Protein 1NDD (pdb70)

Secondary structure (DSSP, 8-state):
-EEEEE-TTS-EEEEE--TT-BHHHHHHHHHHHH---GGGEEEEETTEEPPTTSBGGGGT--TT-EEEEEE---/-EEEEEETTS-EEEEE--TT-BHHHHHHHHHHHH---GGGEEEEETTEEPPTTSBTTTTT--TT-EEEEEE--TT-/-EEEEE-TTS-EEEEE--TTSBHHHHHHHHHHHH---GGGEEEEETTEE--TTSBTGGGT--TT-EEEEEE--/-EEEEE-TTS-EEEEE--TT-BHHHHHHHHHHHH---GGGEEEEETTEE--TTSBTTTTT--TT-EEEEEE--

Foldseek 3Di:
DWEWEAEPVGDIDIFDDDQAAFVLVSLVRCCVVPVDHSVQKWKAAPRRTGDRGHGNVVNPDDHHGYIYIDTDDD/DWEWEAEPVGDIDIFDDDQAAFVLVVQVRVCVVPVDHSQFKWKAFPRHTGDRGHGCVVVVNDPHGYIYIDTDHRVD/DWEWEAEPVGDIDIDDDDQQAFQLVVLVVVCVVPVDHSVQKFKAFPNDTGDRGGGNVVVVADHHGYIYIDTDD/DWEWEEEPVPDIDIDDDDQAAFVLRVLVRVCVVPVDHSVQKWKAFPNDTGDRRHGNNNVPHDHHGYIYIDTDD

Sequence (296 aa):
MLIKVKTLTGKEIEIDIEPTDKVERIKERVEEKEGIPPQQQRLIYSGKQMNDEKTAADYKILGGSVLHLVLALRMLIKVKTLTGKEIEIDIEPTDKVERIKERVEEKEGIPPQQQRLIYSGKQMNDEKTAADYKILGGSVLHLVLALRGGMLIKVKTLTGKEIEIDIEPTDKVERIKERVEEKEGIPPQQQRLIYSGKQMNDEKTAADYKILGGSVLHLVLALMLIKVKTLTGKEIEIDIEPTDKVERIKERVEEKEGIPPQQQRLIYSGKQMNDEKTAADYKILGGSVLHLVLAL

B-factor: mean 23.21, std 10.3, range [9.22, 100.0]

GO terms:
  GO:0045116 protein neddylation (P, IDA)
  GO:0005515 protein binding (F, IPI)
  GO:0036211 protein modification process (P, TAS)
  GO:0005634 nucleus (C, TAS)
  GO:0009653 anatomical structure morphogenesis (P, TAS)
  GO:0006508 proteolysis (P, TAS)
  GO:0006511 ubiquitin-dependent protein catabolic process (P, TAS)
  GO:0005654 nucleoplasm (C, TAS)
  GO:0005829 cytosol (C, TAS)
  GO:0005654 nucleoplasm (C, IDA)
  GO:0070062 extracellular exosome (C, HDA)
  GO:0045116 protein neddylation (P, IMP)
  GO:0031625 ubiquitin protein ligase binding (F, IPI)

Organism: Homo sapiens (NCBI:txid9606)

InterPro domains:
  IPR000626 Ubiquitin-like domain [PF00240] (3-73)
  IPR000626 Ubiquitin-like domain [PS50053] (1-76)
  IPR000626 Ubiquitin-like domain [SM00213] (1-72)
  IPR019954 Ubiquitin conserved site [PS00299] (27-52)
  IPR019956 Ubiquitin domain [PR00348] (11-31)
  IPR019956 Ubiquitin domain [PR00348] (32-52)
  IPR019956 Ubiquitin domain [PR00348] (53-74)
  IPR029071 Ubiquitin-like domain superfamily [SSF54236] (1-77)
  IPR038738 Nedd8-like ubiquitin [cd01806] (3-76)
  IPR050158 Ubiquitin and ubiquitin-like [PTHR10666] (1-76)

Solvent-accessible surface area: 13667 Å² total; per-residue (Å²): 50,105,0,69,0,58,3,16,13,23,111,85,21,78,3,71,0,83,67,115,14,108,0,53,120,0,13,75,49,0,68,142,108,24,32,0,31,22,130,14,6,48,0,5,45,75,11,90,98,4,66,54,136,99,25,0,56,88,34,162,6,111,57,47,15,56,0,48,1,13,6,10,3,168,53,94,0,73,0,74,8,26,4,44,97,80,25,91,5,84,2,90,47,115,16,107,0,64,106,0,11,63,69,0,61,129,125,27,30,0,22,8,94,14,6,31,0,7,41,93,23,117,92,7,73,54,137,96,28,0,50,85,25,150,0,91,51,44,14,48,0,58,2,11,8,12,2,180,85,43,46,95,0,87,0,61,2,11,18,33,64,53,28,92,1,75,6,99,48,103,34,72,0,47,109,1,11,71,83,0,68,141,103,12,37,0,22,14,137,23,6,58,0,2,38,35,3,18,58,10,78,47,114,68,31,0,47,68,5,142,3,118,55,45,11,52,0,22,1,7,9,20,45,60,94,0,67,0,49,5,13,20,46,108,66,16,93,8,91,2,100,62,111,18,95,0,51,91,0,11,70,43,0,64,133,118,12,31,0,20,22,141,10,5,60,0,1,43,30,3,36,83,6,76,50,123,63,22,0,56,81,8,159,9,116,51,40,14,46,0,25,1,6,9,15,29

Nearest PDB structures (foldseek):
  1ndd-assembly5_A  TM=1.014E+00  e=4.652E-15  Homo sapiens
  1bt0-assembly1_A  TM=9.793E-01  e=7.449E-13  Arabidopsis thaliana
  7f0n-assembly1_A  TM=9.862E-01  e=4.795E-11  Homo sapiens
  3vdz-assembly2_B  TM=9.630E-01  e=4.210E-11  unclassified
  1yiw-assembly3_C  TM=9.730E-01  e=7.562E-11  unclassified

Structure (mmCIF, N/CA/C/O backbone):
data_1NDD
#
_entry.id   1NDD
#
_cell.length_a   45.804
_cell.length_b   64.972
_cell.length_c   48.573
_cell.angle_alpha   90.00
_cell.angle_beta   96.66
_cell.angle_gamma   90.00
#
_symmetry.space_group_name_H-M   'P 1 21 1'
#
loop_
_entity.id
_entity.type
_entity.pdbx_description
1 polymer 'PROTEIN (UBIQUITIN-LIKE PROTEIN NEDD8)'
2 non-polymer 'CHLORIDE ION'
3 non-polymer 'SULFATE ION'
4 water water
#
loop_
_atom_site.group_PDB
_atom_site.id
_atom_site.type_symbol
_atom_site.label_atom_id
_atom_site.label_alt_id
_atom_site.label_comp_id
_atom_site.label_asym_id
_atom_site.label_entity_id
_atom_site.label_seq_id
_atom_site.pdbx_PDB_ins_code
_atom_site.Cartn_x
_atom_site.Cartn_y
_atom_site.Cartn_z
_atom_site.occupancy
_atom_site.B_iso_or_equiv
_atom_site.auth_seq_id
_atom_site.auth_comp_id
_atom_site.auth_asym_id
_atom_site.auth_atom_id
_atom_site.pdbx_PDB_model_num
ATOM 1 N N . MET A 1 1 ? -0.714 -12.032 12.942 1.00 28.20 1 MET A N 1
ATOM 2 C CA . MET A 1 1 ? 0.698 -11.602 12.729 1.00 26.45 1 MET A CA 1
ATOM 3 C C . MET A 1 1 ? 1.273 -11.180 14.077 1.00 23.57 1 MET A C 1
ATOM 4 O O . MET A 1 1 ? 0.749 -10.277 14.728 1.00 23.39 1 MET A O 1
ATOM 9 N N . LEU A 1 2 ? 2.317 -11.878 14.516 1.00 21.58 2 LEU A N 1
ATOM 10 C CA . LEU A 1 2 ? 2.957 -11.592 15.796 1.00 20.57 2 LEU A CA 1
ATOM 11 C C . LEU A 1 2 ? 4.134 -10.636 15.674 1.00 20.63 2 LEU A C 1
ATOM 12 O O . LEU A 1 2 ? 5.144 -10.951 15.035 1.00 18.84 2 LEU A O 1
ATOM 17 N N . ILE A 1 3 ? 3.998 -9.474 16.310 1.00 18.35 3 ILE A N 1
ATOM 18 C CA . ILE A 1 3 ? 5.041 -8.457 16.299 1.00 15.93 3 ILE A CA 1
ATOM 19 C C . ILE A 1 3 ? 5.535 -8.181 17.723 1.00 15.43 3 ILE A C 1
ATOM 20 O O . ILE A 1 3 ? 4.919 -8.600 18.704 1.00 15.94 3 ILE A O 1
ATOM 25 N N . LYS A 1 4 ? 6.676 -7.509 17.815 1.00 16.10 4 LYS A N 1
ATOM 26 C CA . LYS A 1 4 ? 7.269 -7.145 19.093 1.00 17.42 4 LYS A CA 1
ATOM 27 C C . LYS A 1 4 ? 7.205 -5.635 19.276 1.00 17.53 4 LYS A C 1
ATOM 28 O O . LYS A 1 4 ? 7.421 -4.879 18.330 1.00 18.02 4 LYS A O 1
ATOM 34 N N . VAL A 1 5 ? 6.893 -5.210 20.494 1.00 17.21 5 VAL A N 1
ATOM 35 C CA . VAL A 1 5 ? 6.865 -3.798 20.844 1.00 15.67 5 VAL A CA 1
ATOM 36 C C . VAL A 1 5 ? 7.916 -3.704 21.948 1.00 16.77 5 VAL A C 1
ATOM 37 O O . VAL A 1 5 ? 7.748 -4.279 23.024 1.00 16.25 5 VAL A O 1
ATOM 41 N N . LYS A 1 6 ? 9.030 -3.045 21.642 1.00 16.81 6 LYS A N 1
ATOM 42 C CA . LYS A 1 6 ? 10.134 -2.910 22.583 1.00 15.91 6 LYS A CA 1
ATOM 43 C C . LYS A 1 6 ? 10.240 -1.526 23.213 1.00 15.74 6 LYS A C 1
ATOM 44 O O . LYS A 1 6 ? 9.915 -0.519 22.591 1.00 15.93 6 LYS A O 1
ATOM 50 N N . THR A 1 7 ? 10.700 -1.484 24.459 1.00 16.99 7 THR A N 1
ATOM 51 C CA . THR A 1 7 ? 10.869 -0.224 25.178 1.00 14.88 7 THR A CA 1
ATOM 52 C C . THR A 1 7 ? 12.356 0.003 25.439 1.00 13.42 7 THR A C 1
ATOM 53 O O . THR A 1 7 ? 13.156 -0.924 25.334 1.00 15.05 7 THR A O 1
ATOM 57 N N . LEU A 1 8 ? 12.726 1.229 25.790 1.00 13.96 8 LEU A N 1
ATOM 58 C CA . LEU A 1 8 ? 14.122 1.547 26.041 1.00 16.26 8 LEU A CA 1
ATOM 59 C C . LEU A 1 8 ? 14.778 0.717 27.146 1.00 16.38 8 LEU A C 1
ATOM 60 O O . LEU A 1 8 ? 15.947 0.356 27.031 1.00 17.04 8 LEU A O 1
ATOM 65 N N . THR A 1 9 ? 14.039 0.425 28.213 1.00 15.99 9 THR A N 1
ATOM 66 C CA . THR A 1 9 ? 14.595 -0.354 29.319 1.00 18.96 9 THR A CA 1
ATOM 67 C C . THR A 1 9 ? 14.753 -1.855 29.029 1.00 22.36 9 THR A C 1
ATOM 68 O O . THR A 1 9 ? 15.127 -2.627 29.917 1.00 23.61 9 THR A O 1
ATOM 72 N N . GLY A 1 10 ? 14.459 -2.260 27.793 1.00 21.36 10 GLY A N 1
ATOM 73 C CA . GLY A 1 10 ? 14.622 -3.652 27.403 1.00 22.64 10 GLY A CA 1
ATOM 74 C C . GLY A 1 10 ? 13.430 -4.596 27.325 1.00 23.12 10 GLY A C 1
ATOM 75 O O . GLY A 1 10 ? 13.487 -5.581 26.585 1.00 26.02 10 GLY A O 1
ATOM 76 N N . LYS A 1 11 ? 12.364 -4.339 28.079 1.00 22.95 11 LYS A N 1
ATOM 77 C CA . LYS A 1 11 ? 11.205 -5.231 28.048 1.00 23.67 11 LYS A CA 1
ATOM 78 C C . LYS A 1 11 ? 10.436 -5.209 26.729 1.00 21.33 11 LYS A C 1
ATOM 79 O O . LYS A 1 11 ? 10.218 -4.153 26.139 1.00 21.82 11 LYS A O 1
ATOM 85 N N . GLU A 1 12 ? 10.066 -6.397 26.261 1.00 20.21 12 GLU A N 1
ATOM 86 C CA . GLU A 1 12 ? 9.332 -6.570 25.008 1.00 20.73 12 GLU A CA 1
ATOM 87 C C . GLU A 1 12 ? 7.989 -7.223 25.280 1.00 23.17 12 GLU A C 1
ATOM 88 O O . GLU A 1 12 ? 7.815 -7.919 26.281 1.00 24.33 12 GLU A O 1
ATOM 94 N N . ILE A 1 13 ? 7.042 -6.996 24.380 1.00 21.83 13 ILE A N 1
ATOM 95 C CA . ILE A 1 13 ? 5.724 -7.602 24.479 1.00 22.56 13 ILE A CA 1
ATOM 96 C C . ILE A 1 13 ? 5.295 -8.021 23.079 1.00 22.69 13 ILE A C 1
ATOM 97 O O . ILE A 1 13 ? 5.629 -7.354 22.092 1.00 21.89 13 ILE A O 1
ATOM 102 N N . GLU A 1 14 ? 4.659 -9.185 22.989 1.00 21.90 14 GLU A N 1
ATOM 103 C CA . GLU A 1 14 ? 4.184 -9.698 21.712 1.00 25.76 14 GLU A CA 1
ATOM 104 C C . GLU A 1 14 ? 2.771 -9.196 21.506 1.00 24.24 14 GLU A C 1
ATOM 105 O O . GLU A 1 14 ? 1.943 -9.248 22.413 1.00 23.16 14 GLU A O 1
ATOM 111 N N . ILE A 1 15 ? 2.520 -8.671 20.316 1.00 22.63 15 ILE A N 1
ATOM 112 C CA . ILE A 1 15 ? 1.214 -8.145 19.968 1.00 22.18 15 ILE A CA 1
ATOM 113 C C . ILE A 1 15 ? 0.783 -8.839 18.684 1.00 22.75 15 ILE A C 1
ATOM 114 O O . ILE A 1 15 ? 1.575 -8.975 17.752 1.00 20.24 15 ILE A O 1
ATOM 119 N N . ASP A 1 16 ? -0.460 -9.309 18.652 1.00 25.45 16 ASP A N 1
ATOM 120 C CA . ASP A 1 16 ? -0.991 -9.968 17.468 1.00 26.99 16 ASP A CA 1
ATOM 121 C C . ASP A 1 16 ? -1.821 -8.939 16.718 1.00 27.11 16 ASP A C 1
ATOM 122 O O . ASP A 1 16 ? -2.722 -8.329 17.292 1.00 27.05 16 ASP A O 1
ATOM 127 N N . ILE A 1 17 ? -1.482 -8.712 15.453 1.00 26.71 17 ILE A N 1
ATOM 128 C CA . ILE A 1 17 ? -2.205 -7.753 14.620 1.00 30.50 17 ILE A CA 1
ATOM 129 C C . ILE A 1 17 ? -2.373 -8.281 13.202 1.00 30.38 17 ILE A C 1
ATOM 130 O O . ILE A 1 17 ? -1.857 -9.345 12.862 1.00 34.49 17 ILE A O 1
ATOM 135 N N . GLU A 1 18 ? -3.084 -7.515 12.381 1.00 28.00 18 GLU A N 1
ATOM 136 C CA . GLU A 1 18 ? -3.331 -7.859 10.985 1.00 27.67 18 GLU A CA 1
ATOM 137 C C . GLU A 1 18 ? -2.914 -6.670 10.125 1.00 25.51 18 GLU A C 1
ATOM 138 O O . GLU A 1 18 ? -2.872 -5.534 10.600 1.00 24.67 18 GLU A O 1
ATOM 144 N N . PRO A 1 19 ? -2.577 -6.916 8.851 1.00 24.98 19 PRO A N 1
ATOM 145 C CA . PRO A 1 19 ? -2.171 -5.839 7.942 1.00 25.38 19 PRO A CA 1
ATOM 146 C C . PRO A 1 19 ? -3.194 -4.696 7.847 1.00 22.41 19 PRO A C 1
ATOM 147 O O . PRO A 1 19 ? -2.812 -3.537 7.711 1.00 23.38 19 PRO A O 1
ATOM 151 N N . THR A 1 20 ? -4.485 -5.018 7.930 1.00 19.63 20 THR A N 1
ATOM 152 C CA . THR A 1 20 ? -5.522 -3.996 7.850 1.00 18.48 20 THR A CA 1
ATOM 153 C C . THR A 1 20 ? -5.827 -3.280 9.168 1.00 16.26 20 THR A C 1
ATOM 154 O O . THR A 1 20 ? -6.616 -2.336 9.193 1.00 17.06 20 THR A O 1
ATOM 158 N N . ASP A 1 21 ? -5.207 -3.721 10.260 1.00 16.73 21 ASP A N 1
ATOM 159 C CA . ASP A 1 21 ? -5.429 -3.085 11.558 1.00 17.87 21 ASP A CA 1
ATOM 160 C C . ASP A 1 21 ? -4.808 -1.698 11.563 1.00 17.61 21 ASP A C 1
ATOM 161 O O . ASP A 1 21 ? -3.717 -1.500 11.027 1.00 19.61 21 ASP A O 1
ATOM 166 N N . LYS A 1 22 ? -5.507 -0.733 12.149 1.00 17.04 22 LYS A N 1
ATOM 167 C CA . LYS A 1 22 ? -4.976 0.619 12.233 1.00 15.91 22 LYS A CA 1
ATOM 168 C C . LYS A 1 22 ? -4.011 0.684 13.412 1.00 15.43 22 LYS A C 1
ATOM 169 O O . LYS A 1 22 ? -4.096 -0.132 14.336 1.00 15.12 22 LYS A O 1
ATOM 175 N N . VAL A 1 23 ? -3.057 1.608 13.341 1.00 14.54 23 VAL A N 1
ATOM 176 C CA . VAL A 1 23 ? -2.055 1.781 14.390 1.00 16.17 23 VAL A CA 1
ATOM 177 C C . VAL A 1 23 ? -2.740 1.990 15.738 1.00 18.49 23 VAL A C 1
ATOM 178 O O . VAL A 1 23 ? -2.239 1.546 16.775 1.00 16.25 23 VAL A O 1
ATOM 182 N N . GLU A 1 24 ? -3.915 2.616 15.708 1.00 17.51 24 GLU A N 1
ATOM 183 C CA . GLU A 1 24 ? -4.679 2.850 16.922 1.00 18.93 24 GLU A CA 1
ATOM 184 C C . GLU A 1 24 ? -5.022 1.528 17.605 1.00 18.95 24 GLU A C 1
ATOM 185 O O . GLU A 1 24 ? -5.034 1.451 18.836 1.00 18.69 24 GLU A O 1
ATOM 191 N N . ARG A 1 25 ? -5.277 0.486 16.815 1.00 17.79 25 ARG A N 1
ATOM 192 C CA . ARG A 1 25 ? -5.601 -0.820 17.382 1.00 18.67 25 ARG A CA 1
ATOM 193 C C . ARG A 1 25 ? -4.383 -1.448 18.040 1.00 16.61 25 ARG A C 1
ATOM 194 O O . ARG A 1 25 ? -4.512 -2.132 19.057 1.00 15.87 25 ARG A O 1
ATOM 202 N N . ILE A 1 26 ? -3.202 -1.223 17.463 1.00 14.02 26 ILE A N 1
ATOM 203 C CA . ILE A 1 26 ? -1.966 -1.754 18.037 1.00 13.94 26 ILE A CA 1
ATOM 204 C C . ILE A 1 26 ? -1.808 -1.143 19.439 1.00 13.23 26 ILE A C 1
ATOM 205 O O . ILE A 1 26 ? -1.529 -1.852 20.412 1.00 13.01 26 ILE A O 1
ATOM 210 N N . LYS A 1 27 ? -2.031 0.166 19.534 1.00 12.27 27 LYS A N 1
ATOM 211 C CA . LYS A 1 27 ? -1.943 0.869 20.815 1.00 11.68 27 LYS A CA 1
ATOM 212 C C . LYS A 1 27 ? -2.977 0.337 21.798 1.00 11.83 27 LYS A C 1
ATOM 213 O O . LYS A 1 27 ? -2.710 0.235 22.994 1.00 12.48 27 LYS A O 1
ATOM 219 N N . GLU A 1 28 ? -4.155 -0.014 21.290 1.00 11.90 28 GLU A N 1
ATOM 220 C CA . GLU A 1 28 ? -5.207 -0.562 22.134 1.00 13.81 28 GLU A CA 1
ATOM 221 C C . GLU A 1 28 ? -4.826 -1.931 22.681 1.00 11.88 28 GLU A C 1
ATOM 222 O O . GLU A 1 28 ? -5.223 -2.280 23.787 1.00 12.50 28 GLU A O 1
ATOM 228 N N . ARG A 1 29 ? -4.062 -2.702 21.902 1.00 12.04 29 ARG A N 1
ATOM 229 C CA . ARG A 1 29 ? -3.589 -4.027 22.322 1.00 14.47 29 ARG A CA 1
ATOM 230 C C . ARG A 1 29 ? -2.549 -3.850 23.432 1.00 12.82 29 ARG A C 1
ATOM 231 O O . ARG A 1 29 ? -2.518 -4.621 24.385 1.00 13.54 29 ARG A O 1
ATOM 239 N N . VAL A 1 30 ? -1.690 -2.841 23.283 1.00 13.29 30 VAL A N 1
ATOM 240 C CA . VAL A 1 30 ? -0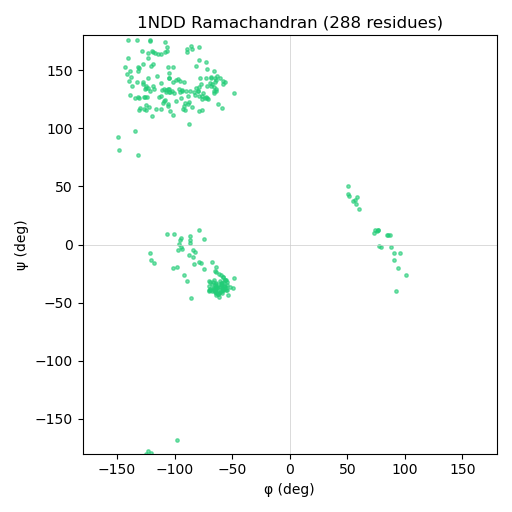.673 -2.532 24.287 1.00 11.99 30 VAL A CA 1
ATOM 241 C C . VAL A 1 30 ? -1.394 -2.119 25.578 1.00 13.32 30 VAL A C 1
ATOM 242 O O . VAL A 1 30 ? -1.014 -2.537 26.667 1.00 14.54 30 VAL A O 1
ATOM 246 N N . GLU A 1 31 ? -2.465 -1.341 25.438 1.00 11.04 31 GLU A N 1
ATOM 247 C CA . GLU A 1 31 ? -3.259 -0.891 26.577 1.00 11.11 31 GLU A CA 1
ATOM 248 C C . GLU A 1 31 ? -3.914 -2.077 27.293 1.00 12.28 31 GLU A C 1
ATOM 249 O O . GLU A 1 31 ? -4.029 -2.085 28.517 1.00 12.89 31 GLU A O 1
ATOM 255 N N . GLU A 1 32 ? -4.330 -3.083 26.530 1.00 12.41 32 GLU A N 1
ATOM 256 C CA . GLU A 1 32 ? -4.964 -4.259 27.109 1.00 16.49 32 GLU A CA 1
ATOM 257 C C . GLU A 1 32 ? -4.025 -5.005 28.037 1.00 18.47 32 GLU A C 1
ATOM 258 O O . GLU A 1 32 ? -4.444 -5.490 29.089 1.00 19.98 32 GLU A O 1
ATOM 264 N N . LYS A 1 33 ? -2.755 -5.103 27.656 1.00 19.64 33 LYS A N 1
ATOM 265 C CA . LYS A 1 33 ? -1.793 -5.818 28.488 1.00 20.96 33 LYS A CA 1
ATOM 266 C C . LYS A 1 33 ? -0.918 -4.979 29.404 1.00 20.37 33 LYS A C 1
ATOM 267 O O . LYS A 1 33 ? -0.390 -5.500 30.387 1.00 22.05 33 LYS A O 1
ATOM 273 N N . GLU A 1 34 ? -0.789 -3.685 29.116 1.00 18.04 34 GLU A N 1
ATOM 274 C CA . GLU A 1 34 ? 0.053 -2.815 29.936 1.00 18.81 34 GLU A CA 1
ATOM 275 C C . GLU A 1 34 ? -0.664 -1.668 30.641 1.00 19.28 34 GLU A C 1
ATOM 276 O O . GLU A 1 34 ? -0.103 -1.050 31.542 1.00 20.76 34 GLU A O 1
ATOM 282 N N . GLY A 1 35 ? -1.884 -1.359 30.215 1.00 16.88 35 GLY A N 1
ATOM 283 C CA . GLY A 1 35 ? -2.630 -0.278 30.838 1.00 16.67 35 GLY A CA 1
ATOM 284 C C . GLY A 1 35 ? -2.204 1.138 30.471 1.00 17.37 35 GLY A C 1
ATOM 285 O O . GLY A 1 35 ? -2.630 2.091 31.127 1.00 19.03 35 GLY A O 1
ATOM 286 N N . ILE A 1 36 ? -1.366 1.284 29.443 1.00 15.74 36 ILE A N 1
ATOM 287 C CA . ILE A 1 36 ? -0.907 2.601 28.991 1.00 14.86 36 ILE A CA 1
ATOM 288 C C . ILE A 1 36 ? -1.941 3.117 27.987 1.00 15.75 36 ILE A C 1
ATOM 289 O O . ILE A 1 36 ? -2.218 2.456 26.986 1.00 14.23 36 ILE A O 1
ATOM 294 N N . PRO A 1 37 ? -2.526 4.299 28.236 1.00 16.01 37 PRO A N 1
ATOM 295 C CA . PRO A 1 37 ? -3.522 4.835 27.301 1.00 14.43 37 PRO A CA 1
ATOM 296 C C . PRO A 1 37 ? -2.883 5.125 25.944 1.00 13.52 37 PRO A C 1
ATOM 297 O O . PRO A 1 37 ? -1.730 5.561 25.875 1.00 12.13 37 PRO A O 1
ATOM 301 N N . PRO A 1 38 ? -3.612 4.849 24.846 1.00 13.45 38 PRO A N 1
ATOM 302 C CA . PRO A 1 38 ? -3.087 5.099 23.501 1.00 13.44 38 PRO A CA 1
ATOM 303 C C . PRO A 1 38 ? -2.545 6.526 23.319 1.00 12.90 38 PRO A C 1
ATOM 304 O O . PRO A 1 38 ? -1.532 6.728 22.651 1.00 13.84 38 PRO A O 1
ATOM 308 N N . GLN A 1 39 ? -3.194 7.505 23.945 1.00 13.03 39 GLN A N 1
ATOM 309 C CA . GLN A 1 39 ? -2.756 8.892 23.837 1.00 16.37 39 GLN A CA 1
ATOM 310 C C . GLN A 1 39 ? -1.375 9.171 24.427 1.00 16.03 39 GLN A C 1
ATOM 311 O O . GLN A 1 39 ? -0.707 10.120 24.020 1.00 15.44 39 GLN A O 1
ATOM 317 N N . GLN A 1 40 ? -0.949 8.329 25.367 1.00 13.74 40 GLN A N 1
ATOM 318 C CA . GLN A 1 40 ? 0.364 8.464 26.003 1.00 17.11 40 GLN A CA 1
ATOM 319 C C . GLN A 1 40 ? 1.422 7.606 25.304 1.00 16.14 40 GLN A C 1
ATOM 320 O O . GLN A 1 40 ? 2.590 7.613 25.691 1.00 17.33 40 GLN A O 1
ATOM 326 N N . GLN A 1 41 ? 1.005 6.859 24.285 1.00 14.96 41 GLN A N 1
ATOM 327 C CA . GLN A 1 41 ? 1.918 5.995 23.542 1.00 13.13 41 GLN A CA 1
ATOM 328 C C . GLN A 1 41 ? 2.395 6.613 22.242 1.00 13.86 41 GLN A C 1
ATOM 329 O O . GLN A 1 41 ? 1.634 7.267 21.533 1.00 14.68 41 GLN A O 1
ATOM 335 N N . ARG A 1 42 ? 3.664 6.384 21.932 1.00 13.37 42 ARG A N 1
ATOM 336 C CA . ARG A 1 42 ? 4.247 6.828 20.681 1.00 12.49 42 ARG A CA 1
ATOM 337 C C . ARG A 1 42 ? 4.945 5.591 20.144 1.00 12.79 42 ARG A C 1
ATOM 338 O O . ARG A 1 42 ? 5.828 5.037 20.802 1.00 12.39 42 ARG A O 1
ATOM 346 N N . LEU A 1 43 ? 4.472 5.108 18.998 1.00 12.29 43 LEU A N 1
ATOM 347 C CA . LEU A 1 43 ? 5.041 3.934 18.355 1.00 10.21 43 LEU A CA 1
ATOM 348 C C . LEU A 1 43 ? 5.917 4.387 17.202 1.00 12.24 43 LEU A C 1
ATOM 349 O O . LEU A 1 43 ? 5.517 5.217 16.382 1.00 13.24 43 LEU A O 1
ATOM 354 N N . ILE A 1 44 ? 7.115 3.824 17.145 1.00 10.72 44 ILE A N 1
ATOM 355 C CA . ILE A 1 44 ? 8.085 4.171 16.120 1.00 12.16 44 ILE A CA 1
ATOM 356 C C . ILE A 1 44 ? 8.511 2.926 15.346 1.00 11.96 44 ILE A C 1
ATOM 357 O O . ILE A 1 44 ? 8.731 1.868 15.932 1.00 11.81 44 ILE A O 1
ATOM 362 N N . TYR A 1 45 ? 8.549 3.035 14.021 1.00 11.32 45 TYR A N 1
ATOM 363 C CA . TYR A 1 45 ? 8.980 1.923 13.187 1.00 13.99 45 TYR A CA 1
ATOM 364 C C . TYR A 1 45 ? 9.946 2.462 12.136 1.00 12.88 45 TYR A C 1
ATOM 365 O O . TYR A 1 45 ? 9.627 3.411 11.424 1.00 13.49 45 TYR A O 1
ATOM 374 N N . SER A 1 46 ? 11.134 1.866 12.070 1.00 15.36 46 SER A N 1
ATOM 375 C CA . SER A 1 46 ? 12.160 2.286 11.120 1.00 18.19 46 SER A CA 1
ATOM 376 C C . SER A 1 46 ? 12.402 3.796 11.191 1.00 18.49 46 SER A C 1
ATOM 377 O O . SER A 1 46 ? 12.464 4.473 10.165 1.00 18.96 46 SER A O 1
ATOM 380 N N . GLY A 1 47 ? 12.478 4.319 12.416 1.00 16.99 47 GLY A N 1
ATOM 381 C CA . GLY A 1 47 ? 12.720 5.737 12.620 1.00 14.95 47 GLY A CA 1
ATOM 382 C C . GLY A 1 47 ? 11.569 6.678 12.319 1.00 17.09 47 GLY A C 1
ATOM 383 O O . GLY A 1 47 ? 11.752 7.895 12.324 1.00 18.03 47 GLY A O 1
ATOM 384 N N . LYS A 1 48 ? 10.378 6.135 12.087 1.00 17.35 48 LYS A N 1
ATOM 385 C CA . LYS A 1 48 ? 9.214 6.965 11.788 1.00 18.94 48 LYS A CA 1
ATOM 386 C C . LYS A 1 48 ? 8.122 6.809 12.837 1.00 17.25 48 LYS A C 1
ATOM 387 O O . LYS A 1 48 ? 7.795 5.689 13.235 1.00 16.40 48 LYS A O 1
ATOM 393 N N . GLN A 1 49 ? 7.575 7.936 13.291 1.00 15.41 49 GLN A N 1
ATOM 394 C CA . GLN A 1 49 ? 6.490 7.931 14.268 1.00 14.23 49 GLN A CA 1
ATOM 395 C C . GLN A 1 49 ? 5.254 7.422 13.533 1.00 14.35 49 GLN A C 1
ATOM 396 O O . GLN A 1 49 ? 4.893 7.944 12.478 1.00 14.44 49 GLN A O 1
ATOM 402 N N 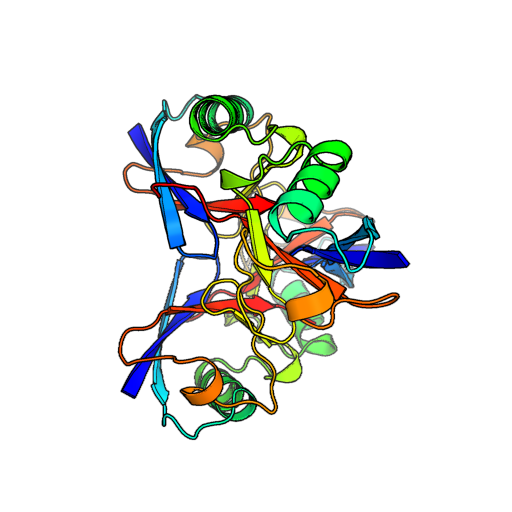. MET A 1 50 ? 4.632 6.382 14.069 1.00 14.47 50 MET A N 1
ATOM 403 C CA . MET A 1 50 ? 3.456 5.795 13.439 1.00 15.48 50 MET A CA 1
ATOM 404 C C . MET A 1 50 ? 2.160 6.570 13.675 1.00 16.95 50 MET A C 1
ATOM 405 O O . MET A 1 50 ? 1.795 6.870 14.813 1.00 15.62 50 MET A O 1
ATOM 410 N N . ASN A 1 51 ? 1.475 6.868 12.570 1.00 17.15 51 ASN A N 1
ATOM 411 C CA . ASN A 1 51 ? 0.214 7.608 12.552 1.00 17.55 51 ASN A CA 1
ATOM 412 C C . ASN A 1 51 ? -0.951 6.714 12.995 1.00 17.62 51 ASN A C 1
ATOM 413 O O . ASN A 1 51 ? -1.153 5.637 12.440 1.00 18.82 51 ASN A O 1
ATOM 418 N N . ASP A 1 52 ? -1.732 7.181 13.969 1.00 15.71 52 ASP A N 1
ATOM 419 C CA . ASP A 1 52 ? -2.871 6.427 14.499 1.00 17.04 52 ASP A CA 1
ATOM 420 C C . ASP A 1 52 ? -3.887 5.993 13.453 1.00 18.53 52 ASP A C 1
ATOM 421 O O . ASP A 1 52 ? -4.439 4.898 13.541 1.00 19.88 52 ASP A O 1
ATOM 426 N N . GLU A 1 53 ? -4.143 6.868 12.485 1.00 20.74 53 GLU A N 1
ATOM 427 C CA . GLU A 1 53 ? -5.113 6.616 11.418 1.00 24.57 53 GLU A CA 1
ATOM 428 C C . GLU A 1 53 ? -4.659 5.623 10.346 1.00 23.49 53 GLU A C 1
ATOM 429 O O . GLU A 1 53 ? -5.487 5.057 9.633 1.00 23.40 53 GLU A O 1
ATOM 435 N N . LYS A 1 54 ? -3.350 5.429 10.216 1.00 21.28 54 LYS A N 1
ATOM 436 C CA . LYS A 1 54 ? -2.813 4.508 9.224 1.00 19.86 54 LYS A CA 1
ATOM 437 C C . LYS A 1 54 ? -2.898 3.051 9.659 1.00 19.48 54 LYS A C 1
ATOM 438 O O . LYS A 1 54 ? -3.229 2.760 10.800 1.00 20.29 54 LYS A O 1
ATOM 444 N N . THR A 1 55 ? -2.618 2.137 8.737 1.00 18.90 55 THR A N 1
ATOM 445 C CA . THR A 1 55 ? -2.673 0.708 9.027 1.00 16.66 55 THR A CA 1
ATOM 446 C C . THR A 1 55 ? -1.276 0.108 9.083 1.00 16.27 55 THR A C 1
ATOM 447 O O . THR A 1 55 ? -0.307 0.727 8.631 1.00 17.12 55 THR A O 1
ATOM 451 N N . ALA A 1 56 ? -1.182 -1.104 9.623 1.00 15.40 56 ALA A N 1
ATOM 452 C CA . ALA A 1 56 ? 0.091 -1.808 9.734 1.00 18.43 56 ALA A CA 1
ATOM 453 C C . ALA A 1 56 ? 0.715 -1.988 8.351 1.00 19.05 56 ALA A C 1
ATOM 454 O O . ALA A 1 56 ? 1.930 -1.870 8.184 1.00 19.19 56 ALA A O 1
ATOM 456 N N . ALA A 1 57 ? -0.136 -2.244 7.359 1.00 21.55 57 ALA A N 1
ATOM 457 C CA . ALA A 1 57 ? 0.305 -2.442 5.981 1.00 21.88 57 ALA A CA 1
ATOM 458 C C . ALA A 1 57 ? 1.029 -1.224 5.402 1.00 20.57 57 ALA A C 1
ATOM 459 O O . ALA A 1 57 ? 1.936 -1.384 4.587 1.00 22.66 57 ALA A O 1
ATOM 461 N N . ASP A 1 58 ? 0.648 -0.021 5.837 1.00 18.98 58 ASP A N 1
ATOM 462 C CA . ASP A 1 58 ? 1.277 1.220 5.362 1.00 18.75 58 ASP A CA 1
ATOM 463 C C . ASP A 1 58 ? 2.743 1.319 5.775 1.00 20.66 58 ASP A C 1
ATOM 464 O O . ASP A 1 58 ? 3.519 2.066 5.177 1.00 22.54 58 ASP A O 1
ATOM 469 N N . TYR A 1 59 ? 3.113 0.596 6.826 1.00 20.06 59 TYR A N 1
ATOM 470 C CA . TYR A 1 59 ? 4.488 0.607 7.298 1.00 19.26 59 TYR A CA 1
ATOM 471 C C . TYR A 1 59 ? 5.184 -0.693 6.941 1.00 22.73 59 TYR A C 1
ATOM 472 O O . TYR A 1 59 ? 6.301 -0.948 7.391 1.00 22.15 59 TYR A O 1
ATOM 481 N N . LYS A 1 60 ? 4.510 -1.501 6.120 1.00 25.35 60 LYS A N 1
ATOM 482 C CA . LYS A 1 60 ? 5.016 -2.790 5.666 1.00 30.47 60 LYS A CA 1
ATOM 483 C C . LYS A 1 60 ? 5.483 -3.637 6.856 1.00 31.12 60 LYS A C 1
ATOM 484 O O . LYS A 1 60 ? 6.610 -4.132 6.888 1.00 32.90 60 LYS A O 1
ATOM 490 N N . ILE A 1 61 ? 4.620 -3.756 7.860 1.00 31.23 61 ILE A N 1
ATOM 491 C CA . ILE A 1 61 ? 4.933 -4.546 9.046 1.00 30.47 61 ILE A CA 1
ATOM 492 C C . ILE A 1 61 ? 4.674 -6.028 8.769 1.00 29.52 61 ILE A C 1
ATOM 493 O O . ILE A 1 61 ? 3.666 -6.395 8.164 1.00 26.97 61 ILE A O 1
ATOM 498 N N . LEU A 1 62 ? 5.622 -6.867 9.170 1.00 29.19 62 LEU A N 1
ATOM 499 C CA . LEU A 1 62 ? 5.509 -8.307 8.973 1.00 30.25 62 LEU A CA 1
ATOM 500 C C . LEU A 1 62 ? 5.666 -9.053 10.293 1.00 31.16 62 LEU A C 1
ATOM 501 O O . LEU A 1 62 ? 5.826 -8.441 11.352 1.00 27.34 62 LEU A O 1
ATOM 506 N N . GLY A 1 63 ? 5.581 -10.379 10.225 1.00 30.92 63 GLY A N 1
ATOM 507 C CA . GLY A 1 63 ? 5.753 -11.187 11.416 1.00 29.68 63 GLY A CA 1
ATOM 508 C C . GLY A 1 63 ? 7.181 -10.984 11.888 1.00 29.91 63 GLY A C 1
ATOM 509 O O . GLY A 1 63 ? 8.116 -10.979 11.076 1.00 30.00 63 GLY A O 1
ATOM 510 N N . GLY A 1 64 ? 7.353 -10.763 13.187 1.00 26.40 64 GLY A N 1
ATOM 511 C CA . GLY A 1 64 ? 8.685 -10.546 13.714 1.00 25.99 64 GLY A CA 1
ATOM 512 C C . GLY A 1 64 ? 9.110 -9.084 13.742 1.00 25.38 64 GLY A C 1
ATOM 513 O O . GLY A 1 64 ? 10.104 -8.755 14.387 1.00 27.36 64 GLY A O 1
ATOM 514 N N . SER A 1 65 ? 8.370 -8.207 13.059 1.00 24.20 65 SER A N 1
ATOM 515 C CA . SER A 1 65 ? 8.696 -6.776 13.034 1.00 21.93 65 SER A CA 1
ATOM 516 C C . SER A 1 65 ? 8.773 -6.209 14.445 1.00 20.07 65 SER A C 1
ATOM 517 O O . SER A 1 65 ? 7.986 -6.570 15.322 1.00 18.70 65 SER A O 1
ATOM 520 N N . VAL A 1 66 ? 9.748 -5.339 14.666 1.00 18.62 66 VAL A N 1
ATOM 521 C CA . VAL A 1 66 ? 9.917 -4.735 15.971 1.00 16.90 66 VAL A CA 1
ATOM 522 C C . VAL A 1 66 ? 9.542 -3.262 15.923 1.00 17.44 66 VAL A C 1
ATOM 523 O O . VAL A 1 66 ? 10.057 -2.507 15.092 1.00 17.51 66 VAL A O 1
ATOM 527 N N . LEU A 1 67 ? 8.573 -2.892 16.755 1.00 15.16 67 LEU A N 1
ATOM 528 C CA . LEU A 1 67 ? 8.136 -1.509 16.872 1.00 13.79 67 LEU A CA 1
ATOM 529 C C . LEU A 1 67 ? 8.720 -1.030 18.196 1.00 14.66 67 LEU A C 1
ATOM 530 O O . LEU A 1 67 ? 8.961 -1.834 19.102 1.00 16.62 67 LEU A O 1
ATOM 535 N N . HIS A 1 68 ? 8.961 0.269 18.308 1.00 13.34 68 HIS A N 1
ATOM 536 C CA . HIS A 1 68 ? 9.508 0.821 19.531 1.00 11.97 68 HIS A CA 1
ATOM 537 C C . HIS A 1 68 ? 8.483 1.721 20.189 1.00 13.92 68 HIS A C 1
ATOM 538 O O . HIS A 1 68 ? 7.915 2.603 19.544 1.00 14.44 68 HIS A O 1
ATOM 545 N N . LEU A 1 69 ? 8.217 1.459 21.467 1.00 11.77 69 LEU A N 1
ATOM 546 C CA . LEU A 1 69 ? 7.251 2.226 22.239 1.00 11.63 69 LEU A CA 1
ATOM 547 C C . LEU A 1 69 ? 7.938 3.173 23.215 1.00 13.90 69 LEU A C 1
ATOM 548 O O . LEU A 1 69 ? 8.852 2.774 23.936 1.00 14.33 69 LEU A O 1
ATOM 553 N N . VAL A 1 70 ? 7.502 4.427 23.217 1.00 12.81 70 VAL A N 1
ATOM 554 C CA . VAL A 1 70 ? 8.022 5.442 24.134 1.00 14.99 70 VAL A CA 1
ATOM 555 C C . VAL A 1 70 ? 6.842 6.275 24.637 1.00 15.00 70 VAL A C 1
ATOM 556 O O . VAL A 1 70 ? 5.829 6.415 23.950 1.00 14.38 70 VAL A O 1
ATOM 560 N N . LEU A 1 71 ? 6.950 6.780 25.859 1.00 17.12 71 LEU A N 1
ATOM 561 C CA . LEU A 1 71 ? 5.889 7.594 26.436 1.00 16.15 71 LEU A CA 1
ATOM 562 C C . LEU A 1 71 ? 5.919 9.003 25.881 1.00 18.48 71 LEU A C 1
ATOM 563 O O . LEU A 1 71 ? 6.988 9.560 25.612 1.00 20.79 71 LEU A O 1
ATOM 568 N N . ALA A 1 72 ? 4.730 9.563 25.693 1.00 21.90 72 ALA A N 1
ATOM 569 C CA . ALA A 1 72 ? 4.566 10.926 25.202 1.00 25.10 72 ALA A CA 1
ATOM 570 C C . ALA A 1 72 ? 3.516 11.578 26.091 1.00 26.46 72 ALA A C 1
ATOM 571 O O . ALA A 1 72 ? 2.323 11.349 25.916 1.00 29.85 72 ALA A O 1
ATOM 573 N N . LEU A 1 73 ? 3.968 12.335 27.087 1.00 28.64 73 LEU A N 1
ATOM 574 C CA . LEU A 1 73 ? 3.062 13.019 28.005 1.00 30.23 73 LEU A CA 1
ATOM 575 C C . LEU A 1 73 ? 2.232 14.034 27.232 1.00 34.64 73 LEU A C 1
ATOM 576 O O . LEU A 1 73 ? 2.704 14.618 26.255 1.00 35.80 73 LEU A O 1
ATOM 581 N N . ARG A 1 74 ? 0.982 14.211 27.647 1.00 38.62 74 ARG A N 1
ATOM 582 C CA . ARG A 1 74 ? 0.094 15.159 26.987 1.00 42.89 74 ARG A CA 1
ATOM 583 C C . ARG A 1 74 ? -0.208 16.354 27.889 1.00 44.30 74 ARG A C 1
ATOM 584 O O . ARG A 1 74 ? -0.421 17.455 27.337 1.00 46.72 74 ARG A O 1
ATOM 592 N N . MET B 1 1 ? 35.739 -11.745 44.398 1.00 27.77 101 MET B N 1
ATOM 593 C CA . MET B 1 1 ? 34.462 -11.113 44.826 1.00 24.20 101 MET B CA 1
ATOM 594 C C . MET B 1 1 ? 33.750 -10.593 43.582 1.00 23.16 101 MET B C 1
ATOM 595 O O . MET B 1 1 ? 34.125 -9.563 43.021 1.00 22.10 101 MET B O 1
ATOM 600 N N . LEU B 1 2 ? 32.745 -11.337 43.131 1.00 21.74 102 LEU B N 1
ATOM 601 C CA . LEU B 1 2 ? 31.999 -10.966 41.932 1.00 22.16 102 LEU B CA 1
ATOM 602 C C . LEU B 1 2 ? 30.805 -10.055 42.185 1.00 20.35 102 LEU B C 1
ATOM 603 O O . LEU B 1 2 ? 29.903 -10.372 42.965 1.00 20.76 102 LEU B O 1
ATOM 608 N N . ILE B 1 3 ? 30.840 -8.891 41.550 1.00 17.70 103 ILE B N 1
ATOM 609 C CA . ILE B 1 3 ? 29.764 -7.923 41.668 1.00 16.40 103 ILE B CA 1
ATOM 610 C C . ILE B 1 3 ? 29.133 -7.737 40.289 1.00 15.14 103 ILE B C 1
ATOM 611 O O . ILE B 1 3 ? 29.693 -8.159 39.273 1.00 15.69 103 ILE B O 1
ATOM 616 N N . LYS B 1 4 ? 27.955 -7.129 40.268 1.00 13.23 104 LYS B N 1
ATOM 617 C CA . LYS B 1 4 ? 27.253 -6.878 39.020 1.00 13.49 104 LYS B CA 1
ATOM 618 C C . LYS B 1 4 ? 27.146 -5.380 38.798 1.00 13.53 104 LYS B C 1
ATOM 619 O O . LYS B 1 4 ? 27.026 -4.610 39.749 1.00 13.04 104 LYS B O 1
ATOM 625 N N . VAL B 1 5 ? 27.230 -4.967 37.539 1.00 11.69 105 VAL B N 1
ATOM 626 C CA . VAL B 1 5 ? 27.102 -3.557 37.181 1.00 11.98 105 VAL B CA 1
ATOM 627 C C . VAL B 1 5 ? 25.977 -3.496 36.148 1.00 12.86 105 VAL B C 1
ATOM 628 O O . VAL B 1 5 ? 26.095 -4.065 35.063 1.00 13.54 105 VAL B O 1
ATOM 632 N N . LYS B 1 6 ? 24.888 -2.823 36.506 1.00 10.95 106 LYS B N 1
ATOM 633 C CA . LYS B 1 6 ? 23.707 -2.735 35.648 1.00 13.48 106 LYS B CA 1
ATOM 634 C C . LYS B 1 6 ? 23.520 -1.387 34.953 1.00 11.82 106 LYS B C 1
ATOM 635 O O . LYS B 1 6 ? 23.799 -0.339 35.534 1.00 10.26 106 LYS B O 1
ATOM 641 N N . THR B 1 7 ? 23.032 -1.433 33.711 1.00 11.32 107 THR B N 1
ATOM 642 C CA . THR B 1 7 ? 22.784 -0.229 32.918 1.00 12.76 107 THR B CA 1
ATOM 643 C C . THR B 1 7 ? 21.290 0.017 32.680 1.00 13.12 107 THR B C 1
ATOM 644 O O . THR B 1 7 ? 20.463 -0.880 32.838 1.00 14.36 107 THR B O 1
ATOM 648 N N . LEU B 1 8 ? 20.971 1.242 32.275 1.00 13.40 108 LEU B N 1
ATOM 649 C CA . LEU B 1 8 ? 19.606 1.676 32.008 1.00 16.13 108 LEU B CA 1
ATOM 650 C C . LEU B 1 8 ? 18.848 0.786 31.024 1.00 17.53 108 LEU B C 1
ATOM 651 O O . LEU B 1 8 ? 17.674 0.474 31.238 1.00 16.50 108 LEU B O 1
ATOM 656 N N . THR B 1 9 ? 19.518 0.392 29.944 1.00 20.18 109 THR B N 1
ATOM 657 C CA . THR B 1 9 ? 18.900 -0.457 28.924 1.00 24.94 109 THR B CA 1
ATOM 658 C C . THR B 1 9 ? 18.823 -1.942 29.290 1.00 26.73 109 THR B C 1
ATOM 659 O O . THR B 1 9 ? 18.554 -2.778 28.426 1.00 29.94 109 THR B O 1
ATOM 663 N N . GLY B 1 10 ? 19.083 -2.265 30.557 1.00 25.68 110 GLY B N 1
ATOM 664 C CA . GLY B 1 10 ? 18.992 -3.644 31.010 1.00 26.04 110 GLY B CA 1
ATOM 665 C C . GLY B 1 10 ? 20.233 -4.520 31.029 1.00 24.00 110 GLY B C 1
ATOM 666 O O . GLY B 1 10 ? 20.247 -5.534 31.731 1.00 26.37 110 GLY B O 1
ATOM 667 N N . LYS B 1 11 ? 21.260 -4.162 30.264 1.00 22.69 111 LYS B N 1
ATOM 668 C CA . LYS B 1 11 ? 22.485 -4.958 30.227 1.00 20.22 111 LYS B CA 1
ATOM 669 C C . LYS B 1 11 ? 23.229 -4.914 31.547 1.00 18.99 111 LYS B C 1
ATOM 670 O O . LYS B 1 11 ? 23.363 -3.867 32.171 1.00 18.80 111 LYS B O 1
ATOM 676 N N . GLU B 1 12 ? 23.732 -6.068 31.954 1.00 16.95 112 GLU B N 1
ATOM 677 C CA . GLU B 1 12 ? 24.442 -6.186 33.214 1.00 16.54 112 GLU B CA 1
ATOM 678 C C . GLU B 1 12 ? 25.741 -6.949 32.973 1.00 16.47 112 GLU B C 1
ATOM 679 O O . GLU B 1 12 ? 25.788 -7.840 32.124 1.00 19.63 112 GLU B O 1
ATOM 685 N N . ILE B 1 13 ? 26.823 -6.521 33.618 1.00 15.54 113 ILE B N 1
ATOM 686 C CA . ILE B 1 13 ? 28.100 -7.216 33.482 1.00 15.58 113 ILE B CA 1
ATOM 687 C C . ILE B 1 13 ? 28.604 -7.635 34.855 1.00 17.61 113 ILE B C 1
ATOM 688 O O . ILE B 1 13 ? 28.154 -7.120 35.882 1.00 15.93 113 ILE B O 1
ATOM 693 N N . GLU B 1 14 ? 29.520 -8.594 34.857 1.00 19.36 114 GLU B N 1
ATOM 694 C CA . GLU B 1 14 ? 30.099 -9.113 36.086 1.00 20.38 114 GLU B CA 1
ATOM 695 C C . GLU B 1 14 ? 31.531 -8.615 36.184 1.00 20.54 114 GLU B C 1
ATOM 696 O O . GLU B 1 14 ? 32.287 -8.679 35.212 1.00 20.02 114 GLU B O 1
ATOM 702 N N . ILE B 1 15 ? 31.887 -8.115 37.362 1.00 19.16 115 ILE B N 1
ATOM 703 C CA . ILE B 1 15 ? 33.219 -7.581 37.634 1.00 20.47 115 ILE B CA 1
ATOM 704 C C . ILE B 1 15 ? 33.784 -8.246 38.892 1.00 19.69 115 ILE B C 1
ATOM 705 O O . ILE B 1 15 ? 33.065 -8.452 39.862 1.00 18.74 115 ILE B O 1
ATOM 710 N N . ASP B 1 16 ? 35.065 -8.598 38.862 1.00 22.24 116 ASP B N 1
ATOM 711 C CA . ASP B 1 16 ? 35.715 -9.222 40.008 1.00 23.06 116 ASP B CA 1
ATOM 712 C C . ASP B 1 16 ? 36.591 -8.172 40.688 1.00 21.64 116 ASP B C 1
ATOM 713 O O . ASP B 1 16 ? 37.529 -7.653 40.087 1.00 23.16 116 ASP B O 1
ATOM 718 N N . ILE B 1 17 ? 36.247 -7.816 41.922 1.00 21.11 117 ILE B N 1
ATOM 719 C CA . ILE B 1 17 ? 37.017 -6.817 42.663 1.00 20.84 117 ILE B CA 1
ATOM 720 C C . ILE B 1 17 ? 37.305 -7.305 44.068 1.00 20.68 117 ILE B C 1
ATOM 721 O O . ILE B 1 17 ? 36.844 -8.368 44.465 1.00 23.17 117 ILE B O 1
ATOM 726 N N . GLU B 1 18 ? 38.072 -6.513 44.812 1.00 22.55 118 GLU B N 1
ATOM 727 C CA . GLU B 1 18 ? 38.429 -6.825 46.191 1.00 22.35 118 GLU B CA 1
ATOM 728 C C . GLU B 1 18 ? 37.912 -5.692 47.061 1.00 22.46 118 GLU B C 1
ATOM 729 O O . GLU B 1 18 ? 37.761 -4.568 46.587 1.00 21.41 118 GLU B O 1
ATOM 735 N N . PRO B 1 19 ? 37.632 -5.970 48.347 1.00 23.40 119 PRO B N 1
ATOM 736 C CA . PRO B 1 19 ? 37.130 -4.935 49.259 1.00 22.69 119 PRO B CA 1
ATOM 737 C C . PRO B 1 19 ? 38.096 -3.756 49.369 1.00 21.15 119 PRO B C 1
ATOM 738 O O . PRO B 1 19 ? 37.678 -2.621 49.617 1.00 19.49 119 PRO B O 1
ATOM 742 N N . THR B 1 20 ? 39.384 -4.031 49.165 1.00 19.95 120 THR B N 1
ATOM 743 C CA . THR B 1 20 ? 40.423 -3.007 49.245 1.00 20.21 120 THR B CA 1
ATOM 744 C C . THR B 1 20 ? 40.479 -2.099 48.015 1.00 19.63 120 THR B C 1
ATOM 745 O O . THR B 1 20 ? 41.078 -1.023 48.057 1.00 17.98 120 THR B O 1
ATOM 749 N N . ASP B 1 21 ? 39.835 -2.530 46.932 1.00 18.92 121 ASP B N 1
ATOM 750 C CA . ASP B 1 21 ? 39.811 -1.764 45.695 1.00 17.66 121 ASP B CA 1
ATOM 751 C C . ASP B 1 21 ? 39.070 -0.445 45.825 1.00 17.07 121 ASP B C 1
ATOM 752 O O . ASP B 1 21 ? 37.994 -0.384 46.421 1.00 18.55 121 ASP B O 1
ATOM 757 N N . LYS B 1 22 ? 39.650 0.613 45.272 1.00 15.82 122 LYS B N 1
ATOM 758 C CA . LYS B 1 22 ? 39.003 1.913 45.293 1.00 15.60 122 LYS B CA 1
ATOM 759 C C . LYS B 1 22 ? 37.943 1.906 44.198 1.00 17.44 122 LYS B C 1
ATOM 760 O O . LYS B 1 22 ? 38.008 1.098 43.267 1.00 16.74 122 LYS B O 1
ATOM 766 N N . VAL B 1 23 ? 36.961 2.792 44.318 1.00 16.43 123 VAL B N 1
ATOM 767 C CA . VAL B 1 23 ? 35.886 2.899 43.333 1.00 14.61 123 VAL B CA 1
ATOM 768 C C . VAL B 1 23 ? 36.468 3.151 41.934 1.00 14.09 123 VAL B C 1
ATOM 769 O O . VAL B 1 23 ? 35.978 2.612 40.944 1.00 15.66 123 VAL B O 1
ATOM 773 N N . GLU B 1 24 ? 37.551 3.919 41.867 1.00 14.66 124 GLU B N 1
ATOM 774 C CA . GLU B 1 24 ? 3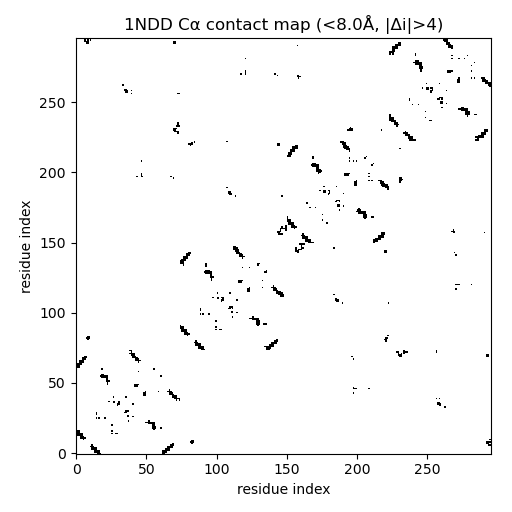8.209 4.214 40.596 1.00 15.82 124 GLU B CA 1
ATOM 775 C C . GLU B 1 24 ? 38.677 2.914 39.931 1.00 17.41 124 GLU B C 1
ATOM 776 O O . GLU B 1 24 ? 38.667 2.795 38.703 1.00 17.88 124 GLU B O 1
ATOM 782 N N . ARG B 1 25 ? 39.055 1.936 40.755 1.00 15.90 125 ARG B N 1
ATOM 783 C CA . ARG B 1 25 ? 39.508 0.630 40.282 1.00 17.55 125 ARG B CA 1
ATOM 784 C C . ARG B 1 25 ? 38.333 -0.137 39.671 1.00 16.49 125 ARG B C 1
ATOM 785 O O . ARG B 1 25 ? 38.492 -0.839 38.672 1.00 15.42 125 ARG B O 1
ATOM 793 N N . ILE B 1 26 ? 37.162 -0.022 40.293 1.00 12.67 126 ILE B N 1
ATOM 794 C CA . ILE B 1 26 ? 35.962 -0.674 39.781 1.00 11.72 126 ILE B CA 1
ATOM 795 C C . ILE B 1 26 ? 35.671 -0.073 38.399 1.00 12.39 126 ILE B C 1
ATOM 796 O O . ILE B 1 26 ? 35.366 -0.799 37.452 1.00 14.47 126 ILE B O 1
ATOM 801 N N . LYS B 1 27 ? 35.806 1.249 38.282 1.00 11.60 127 LYS B N 1
ATOM 802 C CA . LYS B 1 27 ? 35.581 1.929 37.006 1.00 11.37 127 LYS B CA 1
ATOM 803 C C . LYS B 1 27 ? 36.600 1.480 35.961 1.00 11.75 127 LYS B C 1
ATOM 804 O O . LYS B 1 27 ? 36.264 1.344 34.782 1.00 12.21 127 LYS B O 1
ATOM 810 N N . GLU B 1 28 ? 37.836 1.227 36.394 1.00 10.73 128 GLU B N 1
ATOM 811 C CA . GLU B 1 28 ? 38.878 0.748 35.485 1.00 13.17 128 GLU B CA 1
ATOM 812 C C . GLU B 1 28 ? 38.502 -0.644 34.963 1.00 13.58 128 GLU B C 1
ATOM 813 O O . GLU B 1 28 ? 38.706 -0.949 33.787 1.00 15.37 128 GLU B O 1
ATOM 819 N N . ARG B 1 29 ? 37.939 -1.481 35.834 1.00 13.75 129 ARG B N 1
ATOM 820 C CA . ARG B 1 29 ? 37.512 -2.819 35.435 1.00 14.92 129 ARG B CA 1
ATOM 821 C C . ARG B 1 29 ? 36.381 -2.702 34.404 1.00 14.69 129 ARG B C 1
ATOM 822 O O . ARG B 1 29 ? 36.331 -3.466 33.437 1.00 14.51 129 ARG B O 1
ATOM 830 N N . VAL B 1 30 ? 35.487 -1.734 34.612 1.00 13.41 130 VAL B N 1
ATOM 831 C CA . VAL B 1 30 ? 34.388 -1.492 33.683 1.00 12.40 130 VAL B CA 1
ATOM 832 C C . VAL B 1 30 ? 34.968 -1.056 32.332 1.00 11.15 130 VAL B C 1
ATOM 833 O O . VAL B 1 30 ? 34.517 -1.507 31.282 1.00 12.84 130 VAL B O 1
ATOM 837 N N . GLU B 1 31 ? 35.990 -0.202 32.371 1.00 11.80 131 GLU B N 1
ATOM 838 C CA . GLU B 1 31 ? 36.636 0.287 31.154 1.00 11.62 131 GLU B CA 1
ATOM 839 C C . GLU B 1 31 ? 37.248 -0.857 30.358 1.00 13.38 131 GLU B C 1
ATOM 840 O O . GLU B 1 31 ? 37.151 -0.895 29.132 1.00 13.26 131 GLU B O 1
ATOM 846 N N . GLU B 1 32 ? 37.879 -1.792 31.059 1.00 14.52 132 GLU B N 1
ATOM 847 C CA . GLU B 1 32 ? 38.506 -2.934 30.405 1.00 16.52 132 GLU B CA 1
ATOM 848 C C . GLU B 1 32 ? 37.496 -3.826 29.691 1.00 15.89 132 GLU B C 1
ATOM 849 O O . GLU B 1 32 ? 37.784 -4.381 28.634 1.00 16.64 132 GLU B O 1
ATOM 855 N N . LYS B 1 33 ? 36.293 -3.922 30.245 1.00 15.81 133 LYS B N 1
ATOM 856 C CA . LYS B 1 33 ? 35.257 -4.745 29.640 1.00 18.81 133 LYS B CA 1
ATOM 857 C C . LYS B 1 33 ? 34.383 -4.026 28.618 1.00 18.05 133 LYS B C 1
ATOM 858 O O . LYS B 1 33 ? 33.933 -4.648 27.651 1.00 17.49 133 LYS B O 1
ATOM 864 N N . GLU B 1 34 ? 34.175 -2.720 28.805 1.00 14.22 134 GLU B N 1
ATOM 865 C CA . GLU B 1 34 ? 33.294 -1.961 27.918 1.00 13.25 134 GLU B CA 1
ATOM 866 C C . GLU B 1 34 ? 33.858 -0.758 27.164 1.00 14.66 134 GLU B C 1
ATOM 867 O O . GLU B 1 34 ? 33.158 -0.178 26.334 1.00 16.23 134 GLU B O 1
ATOM 873 N N . GLY B 1 35 ? 35.090 -0.355 27.464 1.00 13.71 135 GLY B N 1
ATOM 874 C CA . GLY B 1 35 ? 35.680 0.783 26.781 1.00 12.79 135 GLY B CA 1
ATOM 875 C C . GLY B 1 35 ? 35.201 2.163 27.214 1.00 11.76 135 GLY B C 1
ATOM 876 O O . GLY B 1 35 ? 35.478 3.149 26.538 1.00 13.62 135 GLY B O 1
ATOM 877 N N . ILE B 1 36 ? 34.481 2.246 28.331 1.00 12.05 136 ILE B N 1
ATOM 878 C CA . ILE B 1 36 ? 33.995 3.530 28.841 1.00 13.23 136 ILE B CA 1
ATOM 879 C C . ILE B 1 36 ? 35.040 4.077 29.816 1.00 14.86 136 ILE B C 1
ATOM 880 O O . ILE B 1 36 ? 35.366 3.418 30.800 1.00 14.45 136 ILE B O 1
ATOM 885 N N . PRO B 1 37 ? 35.616 5.257 29.529 1.00 15.19 137 PRO B N 1
ATOM 886 C CA . PRO B 1 37 ? 36.617 5.800 30.453 1.00 16.82 137 PRO B CA 1
ATOM 887 C C . PRO B 1 37 ? 36.004 6.149 31.813 1.00 16.19 137 PRO B C 1
ATOM 888 O O . PRO B 1 37 ? 34.861 6.612 31.893 1.00 14.84 137 PRO B O 1
ATOM 892 N N . PRO B 1 38 ? 36.757 5.917 32.904 1.00 15.96 138 PRO B N 1
ATOM 893 C CA . PRO B 1 38 ? 36.277 6.203 34.258 1.00 14.71 138 PRO B CA 1
ATOM 894 C C . PRO B 1 38 ? 35.690 7.600 34.433 1.00 12.74 138 PRO B C 1
ATOM 895 O O . PRO B 1 38 ? 34.688 7.767 35.125 1.00 11.14 138 PRO B O 1
ATOM 899 N N . GLN B 1 39 ? 36.290 8.588 33.770 1.00 13.93 139 GLN B N 1
ATOM 900 C CA . GLN B 1 39 ? 35.839 9.977 33.854 1.00 14.55 139 GLN B CA 1
ATOM 901 C C . GLN B 1 39 ? 34.388 10.152 33.424 1.00 12.79 139 GLN B C 1
ATOM 902 O O . GLN B 1 39 ? 33.705 11.061 33.886 1.00 15.24 139 GLN B O 1
ATOM 908 N N . GLN B 1 40 ? 33.930 9.273 32.539 1.00 12.09 140 GLN B N 1
ATOM 909 C CA . GLN B 1 40 ? 32.567 9.330 32.008 1.00 12.68 140 GLN B CA 1
ATOM 910 C C . GLN B 1 40 ? 31.583 8.422 32.733 1.00 13.11 140 GLN B C 1
ATOM 911 O O . GLN B 1 40 ? 30.403 8.364 32.375 1.00 14.27 140 GLN B O 1
ATOM 917 N N . GLN B 1 41 ? 32.065 7.715 33.751 1.00 11.84 141 GLN B N 1
ATOM 918 C CA . GLN B 1 41 ? 31.218 6.791 34.494 1.00 11.05 141 GLN B CA 1
ATOM 919 C C . GLN B 1 41 ? 30.738 7.329 35.825 1.00 12.56 141 GLN B C 1
ATOM 920 O O . GLN B 1 41 ? 31.490 7.984 36.543 1.00 15.90 141 GLN B O 1
ATOM 926 N N . ARG B 1 42 ? 29.478 7.060 36.141 1.00 10.58 142 ARG B N 1
ATOM 927 C CA . ARG B 1 42 ? 28.935 7.414 37.437 1.00 11.73 142 ARG B CA 1
ATOM 928 C C . ARG B 1 42 ? 28.396 6.102 37.983 1.00 12.73 142 ARG B C 1
ATOM 929 O O . ARG B 1 42 ? 27.572 5.447 37.340 1.00 11.46 142 ARG B O 1
ATOM 937 N N . LEU B 1 43 ? 28.928 5.680 39.128 1.00 11.93 143 LEU B N 1
ATOM 938 C CA . LEU B 1 43 ? 28.498 4.445 39.771 1.00 10.49 143 LEU B CA 1
ATOM 939 C C . LEU B 1 43 ? 27.643 4.786 40.975 1.00 11.85 143 LEU B C 1
ATOM 940 O O . LEU B 1 43 ? 27.989 5.660 41.770 1.00 10.92 143 LEU B O 1
ATOM 945 N N . ILE B 1 44 ? 26.516 4.094 41.085 1.00 11.40 144 ILE B N 1
ATOM 946 C CA . ILE B 1 44 ? 25.569 4.310 42.160 1.00 12.57 144 ILE B CA 1
ATOM 947 C C . ILE B 1 44 ? 25.302 2.993 42.881 1.00 12.87 144 ILE B C 1
ATOM 948 O O . ILE B 1 44 ? 25.167 1.943 42.251 1.00 11.71 144 ILE B O 1
ATOM 953 N N . TYR B 1 45 ? 25.275 3.048 44.211 1.00 14.94 145 TYR B N 1
ATOM 954 C CA . TYR B 1 45 ? 24.999 1.866 45.020 1.00 15.70 145 TYR B CA 1
ATOM 955 C C . TYR B 1 45 ? 24.080 2.250 46.169 1.00 18.20 145 TYR B C 1
ATOM 956 O O . TYR B 1 45 ? 24.363 3.199 46.899 1.00 18.31 145 TYR B O 1
ATOM 965 N N . SER B 1 46 ? 22.987 1.505 46.319 1.00 20.92 146 SER B N 1
ATOM 966 C CA . SER B 1 46 ? 21.998 1.754 47.369 1.00 25.72 146 SER B CA 1
ATOM 967 C C . SER B 1 46 ? 21.534 3.212 47.384 1.00 25.77 146 SER B C 1
ATOM 968 O O . SER B 1 46 ? 21.420 3.829 48.446 1.00 26.88 146 SER B O 1
ATOM 971 N N . GLY B 1 47 ? 21.309 3.756 46.188 1.00 24.55 147 GLY B N 1
ATOM 972 C CA . GLY B 1 47 ? 20.857 5.128 46.036 1.00 21.62 147 GLY B CA 1
ATOM 973 C C . GLY B 1 47 ? 21.901 6.197 46.293 1.00 20.99 147 GLY B C 1
ATOM 974 O O . GLY B 1 47 ? 21.568 7.381 46.368 1.00 20.02 147 GLY B O 1
ATOM 975 N N . LYS B 1 48 ? 23.167 5.800 46.382 1.00 20.29 148 LYS B N 1
ATOM 976 C CA . LYS B 1 48 ? 24.234 6.756 46.652 1.00 20.86 148 LYS B CA 1
ATOM 977 C C . LYS B 1 48 ? 25.304 6.781 45.567 1.00 17.33 148 LYS B C 1
ATOM 978 O O . LYS B 1 48 ? 25.792 5.736 45.139 1.00 16.70 148 LYS B O 1
ATOM 984 N N . GLN B 1 49 ? 25.655 7.984 45.122 1.00 15.61 149 GLN B N 1
ATOM 985 C CA . GLN B 1 49 ? 26.694 8.160 44.112 1.00 17.21 149 GLN B CA 1
ATOM 986 C C . GLN B 1 49 ? 28.048 7.858 44.772 1.00 17.71 149 GLN B C 1
ATOM 987 O O . GLN B 1 49 ? 28.389 8.429 45.807 1.00 18.38 149 GLN B O 1
ATOM 993 N N . MET B 1 50 ? 28.809 6.954 44.164 1.00 17.68 150 MET B N 1
ATOM 994 C CA . MET B 1 50 ? 30.104 6.531 44.691 1.00 16.10 150 MET B CA 1
ATOM 995 C C . MET B 1 50 ? 31.299 7.419 44.356 1.00 17.24 150 MET B C 1
ATOM 996 O O . MET B 1 50 ? 31.537 7.758 43.201 1.00 16.27 150 MET B O 1
ATOM 1001 N N . ASN B 1 51 ? 32.070 7.743 45.394 1.00 16.89 151 ASN B N 1
ATOM 1002 C CA . ASN B 1 51 ? 33.271 8.580 45.302 1.00 17.51 151 ASN B CA 1
ATOM 1003 C C . ASN B 1 51 ? 34.469 7.741 44.846 1.00 15.35 151 ASN B C 1
ATOM 1004 O O . ASN B 1 51 ? 34.785 6.717 45.453 1.00 15.96 151 ASN B O 1
ATOM 1009 N N . ASP B 1 52 ? 35.158 8.209 43.810 1.00 15.91 152 ASP B N 1
ATOM 1010 C CA . ASP B 1 52 ? 36.314 7.504 43.250 1.00 15.52 152 ASP B CA 1
ATOM 1011 C C . ASP B 1 52 ? 37.453 7.191 44.212 1.00 17.72 152 ASP B C 1
ATOM 1012 O O . ASP B 1 52 ? 38.170 6.212 44.016 1.00 17.76 152 ASP B O 1
ATOM 1017 N N . GLU B 1 53 ? 37.647 8.038 45.216 1.00 18.49 153 GLU B N 1
ATOM 1018 C CA . GLU B 1 53 ? 38.736 7.840 46.169 1.00 22.67 153 GLU B CA 1
ATOM 1019 C C . GLU B 1 53 ? 38.413 6.946 47.364 1.00 22.45 153 GLU B C 1
ATOM 1020 O O . GLU B 1 53 ? 39.304 6.593 48.139 1.00 22.96 153 GLU B O 1
ATOM 1026 N N . LYS B 1 54 ? 37.141 6.592 47.521 1.00 19.41 154 LYS B N 1
ATOM 1027 C CA . LYS B 1 54 ? 36.731 5.694 48.594 1.00 18.97 154 LYS B CA 1
ATOM 1028 C C . LYS B 1 54 ? 36.821 4.256 48.055 1.00 19.36 154 LYS B C 1
ATOM 1029 O O . LYS B 1 54 ? 37.008 4.056 46.854 1.00 20.18 154 LYS B O 1
ATOM 1035 N N . THR B 1 55 ? 36.719 3.262 48.931 1.00 16.86 155 THR B N 1
ATOM 1036 C CA . THR B 1 55 ? 36.833 1.862 48.507 1.00 15.37 155 THR B CA 1
ATOM 1037 C C . THR B 1 55 ? 35.522 1.092 48.504 1.00 14.17 155 THR B C 1
ATOM 1038 O O . THR B 1 55 ? 34.505 1.559 49.020 1.00 15.14 155 THR B O 1
ATOM 1042 N N . ALA B 1 56 ? 35.570 -0.104 47.926 1.00 13.21 156 ALA B N 1
ATOM 1043 C CA . ALA B 1 56 ? 34.416 -0.992 47.870 1.00 13.76 156 ALA B CA 1
ATOM 1044 C C . ALA B 1 56 ? 34.002 -1.302 49.304 1.00 15.71 156 ALA B C 1
ATOM 1045 O O . ALA B 1 56 ? 32.814 -1.315 49.618 1.00 15.45 156 ALA B O 1
ATOM 1047 N N . ALA B 1 57 ? 34.997 -1.518 50.169 1.00 15.78 157 ALA B N 1
ATOM 1048 C CA . ALA B 1 57 ? 34.768 -1.803 51.587 1.00 16.12 157 ALA B CA 1
ATOM 1049 C C . ALA B 1 57 ? 34.004 -0.664 52.259 1.00 16.03 157 ALA B C 1
ATOM 1050 O O . ALA B 1 57 ? 33.121 -0.907 53.079 1.00 18.92 157 ALA B O 1
ATOM 1052 N N . ASP B 1 58 ? 34.346 0.573 51.904 1.00 15.72 158 ASP B N 1
ATOM 1053 C CA . ASP B 1 58 ? 33.684 1.756 52.457 1.00 17.79 158 ASP B CA 1
ATOM 1054 C C . ASP B 1 58 ? 32.177 1.775 52.216 1.00 19.32 158 ASP B C 1
ATOM 1055 O O . ASP B 1 58 ? 31.410 2.190 53.085 1.00 20.93 158 ASP B O 1
ATOM 1060 N N . TYR B 1 59 ? 31.765 1.329 51.032 1.00 18.97 159 TYR B N 1
ATOM 1061 C CA . TYR B 1 59 ? 30.355 1.290 50.660 1.00 18.84 159 TYR B CA 1
ATOM 1062 C C . TYR B 1 59 ? 29.728 -0.079 50.912 1.00 20.17 159 TYR B C 1
ATOM 1063 O O . TYR B 1 59 ? 28.558 -0.298 50.590 1.00 20.44 159 TYR B O 1
ATOM 1072 N N . LYS B 1 60 ? 30.505 -0.987 51.501 1.00 20.19 160 LYS B N 1
ATOM 1073 C CA . LYS B 1 60 ? 30.055 -2.349 51.786 1.00 22.39 160 LYS B CA 1
ATOM 1074 C C . LYS B 1 60 ? 29.629 -3.080 50.514 1.00 21.99 160 LYS B C 1
ATOM 1075 O O . LYS B 1 60 ? 28.616 -3.784 50.476 1.00 22.86 160 LYS B O 1
ATOM 1081 N N . ILE B 1 61 ? 30.414 -2.873 49.462 1.00 22.06 161 ILE B N 1
ATOM 1082 C CA . ILE B 1 61 ? 30.184 -3.503 48.174 1.00 21.25 161 ILE B CA 1
ATOM 1083 C C . ILE B 1 61 ? 30.905 -4.835 48.232 1.00 23.68 161 ILE B C 1
ATOM 1084 O O . ILE B 1 61 ? 32.132 -4.895 48.149 1.00 26.07 161 ILE B O 1
ATOM 1089 N N . LEU B 1 62 ? 30.135 -5.901 48.405 1.00 23.52 162 LEU B N 1
ATOM 1090 C CA . LEU B 1 62 ? 30.700 -7.239 48.496 1.00 23.36 162 LEU B CA 1
ATOM 1091 C C . LEU B 1 62 ? 30.105 -8.159 47.436 1.00 22.20 162 LEU B C 1
ATOM 1092 O O . LEU B 1 62 ? 29.297 -7.723 46.614 1.00 20.35 162 LEU B O 1
ATOM 1097 N N . GLY B 1 63 ? 30.508 -9.428 47.459 1.00 20.09 163 GLY B N 1
ATOM 1098 C CA . GLY B 1 63 ? 30.002 -10.395 46.502 1.00 18.53 163 GLY B CA 1
ATOM 1099 C C . GLY B 1 63 ? 28.489 -10.371 46.385 1.00 18.51 163 GLY B C 1
ATOM 1100 O O . GLY B 1 63 ? 27.776 -10.383 47.390 1.00 17.79 163 GLY B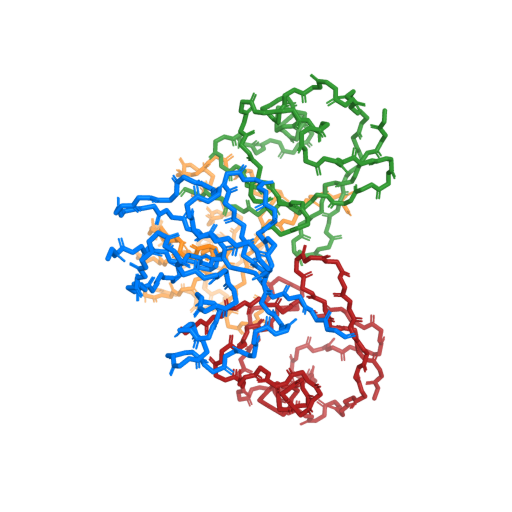 O 1
ATOM 1101 N N . GLY B 1 64 ? 27.997 -10.299 45.151 1.00 17.97 164 GLY B N 1
ATOM 1102 C CA . GLY B 1 64 ? 26.563 -10.264 44.928 1.00 16.96 164 GLY B CA 1
ATOM 1103 C C . GLY B 1 64 ? 25.976 -8.866 44.892 1.00 1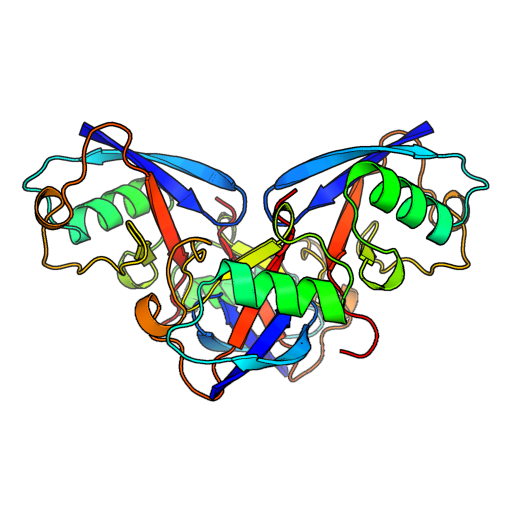7.02 164 GLY B C 1
ATOM 1104 O O . GLY B 1 64 ? 24.792 -8.710 44.613 1.00 17.42 164 GLY B O 1
ATOM 1105 N N . SER B 1 65 ? 26.778 -7.851 45.210 1.00 15.58 165 SER B N 1
ATOM 1106 C CA . SER B 1 65 ? 26.301 -6.464 45.184 1.00 15.37 165 SER B CA 1
ATOM 1107 C C . SER B 1 65 ? 26.031 -6.039 43.740 1.00 12.72 165 SER B C 1
ATOM 1108 O O . SER B 1 65 ? 26.731 -6.465 42.820 1.00 14.60 165 SER B O 1
ATOM 1111 N N . VAL B 1 66 ? 25.000 -5.220 43.555 1.00 13.10 166 VAL B N 1
ATOM 1112 C CA . VAL B 1 66 ? 24.623 -4.719 42.235 1.00 13.31 166 VAL B CA 1
ATOM 1113 C C . VAL B 1 66 ? 24.796 -3.209 42.200 1.00 13.00 166 VAL B C 1
ATOM 1114 O O . VAL B 1 66 ? 24.154 -2.483 42.964 1.00 15.17 166 VAL B O 1
ATOM 1118 N N . LEU B 1 67 ? 25.698 -2.748 41.343 1.00 11.16 167 LEU B N 1
ATOM 1119 C CA . LEU B 1 67 ? 25.946 -1.324 41.185 1.00 11.38 167 LEU B CA 1
ATOM 1120 C C . LEU B 1 67 ? 25.228 -0.868 39.921 1.00 12.53 167 LEU B C 1
ATOM 1121 O O . LEU B 1 67 ? 24.994 -1.662 39.005 1.00 14.77 167 LEU B O 1
ATOM 1126 N N . HIS B 1 68 ? 24.860 0.405 39.880 1.00 12.18 168 HIS B N 1
ATOM 1127 C CA . HIS B 1 68 ? 24.201 0.945 38.706 1.00 12.04 168 HIS B CA 1
ATOM 1128 C C . HIS B 1 68 ? 25.121 1.930 38.019 1.00 11.52 168 HIS B C 1
ATOM 1129 O O . HIS B 1 68 ? 25.667 2.832 38.648 1.00 11.87 168 HIS B O 1
ATOM 1136 N N . LEU B 1 69 ? 25.317 1.718 36.724 1.00 11.16 169 LEU B N 1
ATOM 1137 C CA . LEU B 1 69 ? 26.182 2.564 35.922 1.00 10.22 169 LEU B CA 1
ATOM 1138 C C . LEU B 1 69 ? 25.390 3.457 34.975 1.00 11.43 169 LEU B C 1
ATOM 1139 O O . LEU B 1 69 ? 24.478 2.996 34.287 1.00 10.08 169 LEU B O 1
ATOM 1144 N N . VAL B 1 70 ? 25.727 4.742 34.983 1.00 11.42 170 VAL B N 1
ATOM 1145 C CA . VAL B 1 70 ? 25.111 5.727 34.094 1.00 11.54 170 VAL B CA 1
ATOM 1146 C C . VAL B 1 70 ? 26.216 6.671 33.648 1.00 11.67 170 VAL B C 1
ATOM 1147 O O . VAL B 1 70 ? 27.181 6.893 34.379 1.00 11.71 170 VAL B O 1
ATOM 1151 N N . LEU B 1 71 ? 26.111 7.168 32.419 1.00 11.16 171 LEU B N 1
ATOM 1152 C CA . LEU B 1 71 ? 27.102 8.097 31.895 1.00 11.09 171 LEU B CA 1
ATOM 1153 C C . LEU B 1 71 ? 26.963 9.463 32.552 1.00 10.51 171 LEU B C 1
ATOM 1154 O O . LEU B 1 71 ? 25.853 9.923 32.848 1.00 11.09 171 LEU B O 1
ATOM 1159 N N . ALA B 1 72 ? 28.105 10.096 32.790 1.00 10.10 172 ALA B N 1
ATOM 1160 C CA . ALA B 1 72 ? 28.157 11.422 33.389 1.00 12.56 172 ALA B CA 1
ATOM 1161 C C . ALA B 1 72 ? 29.411 12.066 32.806 1.00 14.93 172 ALA B C 1
ATOM 1162 O O . ALA B 1 72 ? 30.519 11.876 33.318 1.00 15.14 172 ALA B O 1
ATOM 1164 N N . LEU B 1 73 ? 29.227 12.793 31.705 1.00 14.27 173 LEU B N 1
ATOM 1165 C CA . LEU B 1 73 ? 30.325 13.449 30.996 1.00 16.00 173 LEU B CA 1
ATOM 1166 C C . LEU B 1 73 ? 31.094 14.439 31.869 1.00 18.18 173 LEU B C 1
ATOM 1167 O O . LEU B 1 73 ? 30.530 15.417 32.363 1.00 18.54 173 LEU B O 1
ATOM 1172 N N . ARG B 1 74 ? 32.375 14.157 32.082 1.00 18.30 174 ARG B N 1
ATOM 1173 C CA . ARG B 1 74 ? 33.225 15.028 32.880 1.00 23.28 174 ARG B CA 1
ATOM 1174 C C . ARG B 1 74 ? 33.318 16.390 32.193 1.00 24.06 174 ARG B C 1
ATOM 1175 O O . ARG B 1 74 ? 33.717 16.484 31.033 1.00 24.03 174 ARG B O 1
ATOM 1183 N N . GLY B 1 75 ? 32.908 17.436 32.905 1.00 25.62 175 GLY B N 1
ATOM 1184 C CA . GLY B 1 75 ? 32.942 18.778 32.348 1.00 25.55 175 GLY B CA 1
ATOM 1185 C C . GLY B 1 75 ? 31.687 19.129 31.569 1.00 25.35 175 GLY B C 1
ATOM 1186 O O . GLY B 1 75 ? 31.639 20.162 30.900 1.00 24.53 175 GLY B O 1
ATOM 1187 N N . GLY B 1 76 ? 30.677 18.263 31.646 1.00 23.43 176 GLY B N 1
ATOM 1188 C CA . GLY B 1 76 ? 29.428 18.498 30.940 1.00 22.81 176 GLY B CA 1
ATOM 1189 C C . GLY B 1 76 ? 28.372 19.217 31.765 1.00 23.94 176 GLY B C 1
ATOM 1190 O O . GLY B 1 76 ? 27.248 19.415 31.251 1.00 22.40 176 GLY B O 1
ATOM 1192 N N . MET C 1 1 ? 25.121 23.154 11.843 1.00 25.06 201 MET C N 1
ATOM 1193 C CA . MET C 1 1 ? 23.972 22.998 12.779 1.00 25.02 201 MET C CA 1
ATOM 1194 C C . MET C 1 1 ? 24.470 22.526 14.141 1.00 24.60 201 MET C C 1
ATOM 1195 O O . MET C 1 1 ? 25.100 21.476 14.251 1.00 23.66 201 MET C O 1
ATOM 1200 N N . LEU C 1 2 ? 24.203 23.307 15.179 1.00 23.83 202 LEU C N 1
ATOM 1201 C CA . LEU C 1 2 ? 24.644 22.904 16.503 1.00 25.21 202 LEU C CA 1
ATOM 1202 C C . LEU C 1 2 ? 23.571 22.134 17.258 1.00 22.09 202 LEU C C 1
ATOM 1203 O O . LEU C 1 2 ? 22.390 22.486 17.233 1.00 23.54 202 LEU C O 1
ATOM 1208 N N . ILE C 1 3 ? 23.987 21.016 17.845 1.00 18.44 203 ILE C N 1
ATOM 1209 C CA . ILE C 1 3 ? 23.096 20.161 18.616 1.00 16.92 203 ILE C CA 1
ATOM 1210 C C . ILE C 1 3 ? 23.731 19.893 19.972 1.00 13.95 203 ILE C C 1
ATOM 1211 O O . ILE C 1 3 ? 24.907 20.181 20.189 1.00 14.26 203 ILE C O 1
ATOM 1216 N N . LYS C 1 4 ? 22.936 19.362 20.882 1.00 14.11 204 LYS C N 1
ATOM 1217 C CA . LYS C 1 4 ? 23.412 19.029 22.211 1.00 15.75 204 LYS C CA 1
ATOM 1218 C C . LYS C 1 4 ? 23.244 17.535 22.431 1.00 15.69 204 LYS C C 1
ATOM 1219 O O . LYS C 1 4 ? 22.244 16.950 22.009 1.00 16.97 204 LYS C O 1
ATOM 1225 N N . VAL C 1 5 ? 24.267 16.912 23.009 1.00 13.38 205 VAL C N 1
ATOM 1226 C CA . VAL C 1 5 ? 24.232 15.490 23.340 1.00 12.92 205 VAL C CA 1
ATOM 1227 C C . VAL C 1 5 ? 24.221 15.503 24.862 1.00 13.23 205 VAL C C 1
ATOM 1228 O O . VAL C 1 5 ? 25.174 15.957 25.493 1.00 13.19 205 VAL C O 1
ATOM 1232 N N . LYS C 1 6 ? 23.135 15.003 25.437 1.00 13.09 206 LYS C N 1
ATOM 1233 C CA . LYS C 1 6 ? 22.938 15.027 26.885 1.00 12.53 206 LYS C CA 1
ATOM 1234 C C . LYS C 1 6 ? 22.664 13.657 27.510 1.00 13.05 206 LYS C C 1
ATOM 1235 O O . LYS C 1 6 ? 21.851 12.888 27.002 1.00 11.08 206 LYS C O 1
ATOM 1241 N N . THR C 1 7 ? 23.332 13.366 28.625 1.00 11.26 207 THR C N 1
ATOM 1242 C CA . THR C 1 7 ? 23.130 12.099 29.326 1.00 11.67 207 THR C CA 1
ATOM 1243 C C . THR C 1 7 ? 21.930 12.231 30.261 1.00 12.14 207 THR C C 1
ATOM 1244 O O . THR C 1 7 ? 21.452 13.335 30.504 1.00 12.86 207 THR C O 1
ATOM 1248 N N . LEU C 1 8 ? 21.456 11.113 30.800 1.00 15.61 208 LEU C N 1
ATOM 1249 C CA . LEU C 1 8 ? 20.320 11.147 31.720 1.00 19.35 208 LEU C CA 1
ATOM 1250 C C . LEU C 1 8 ? 20.673 11.833 33.036 1.00 19.43 208 LEU C C 1
ATOM 1251 O O . LEU C 1 8 ? 19.784 12.204 33.804 1.00 20.86 208 LEU C O 1
ATOM 1256 N N . THR C 1 9 ? 21.972 12.009 33.282 1.00 17.04 209 THR C N 1
ATOM 1257 C CA . THR C 1 9 ? 22.452 12.698 34.481 1.00 17.28 209 THR C CA 1
ATOM 1258 C C . THR C 1 9 ? 22.502 14.215 34.237 1.00 17.40 209 THR C C 1
ATOM 1259 O O . THR C 1 9 ? 22.937 14.974 35.098 1.00 17.74 209 THR C O 1
ATOM 1263 N N . GLY C 1 10 ? 22.095 14.638 33.042 1.00 16.07 210 GLY C N 1
ATOM 1264 C CA . GLY C 1 10 ? 22.067 16.051 32.712 1.00 14.98 210 GLY C CA 1
ATOM 1265 C C . GLY C 1 10 ? 23.363 16.651 32.212 1.00 16.17 210 GLY C C 1
ATOM 1266 O O . GLY C 1 10 ? 23.461 17.868 32.061 1.00 22.19 210 GLY C O 1
ATOM 1267 N N . LYS C 1 11 ? 24.359 15.814 31.957 1.00 14.52 211 LYS C N 1
ATOM 1268 C CA . LYS C 1 11 ? 25.651 16.287 31.468 1.00 16.81 211 LYS C CA 1
ATOM 1269 C C . LYS C 1 11 ? 25.580 16.391 29.948 1.00 18.40 211 LYS C C 1
ATOM 1270 O O . LYS C 1 11 ? 25.153 15.453 29.276 1.00 16.78 211 LYS C O 1
ATOM 1276 N N . GLU C 1 12 ? 26.020 17.517 29.399 1.00 20.19 212 GLU C N 1
ATOM 1277 C CA . GLU C 1 12 ? 25.937 17.694 27.958 1.00 19.90 212 GLU C CA 1
ATOM 1278 C C . GLU C 1 12 ? 27.109 18.372 27.291 1.00 19.15 212 GLU C C 1
ATOM 1279 O O . GLU C 1 12 ? 27.916 19.039 27.931 1.00 18.24 212 GLU C O 1
ATOM 1285 N N . ILE C 1 13 ? 27.196 18.164 25.984 1.00 18.32 213 ILE C N 1
ATOM 1286 C CA . ILE C 1 13 ? 28.222 18.776 25.159 1.00 18.85 213 ILE C CA 1
ATOM 1287 C C . ILE C 1 13 ? 27.573 19.242 23.861 1.00 20.43 213 ILE C C 1
ATOM 1288 O O . ILE C 1 13 ? 26.618 18.634 23.370 1.00 19.56 213 ILE C O 1
ATOM 1293 N N . GLU C 1 14 ? 28.053 20.368 23.357 1.00 18.36 214 GLU C N 1
ATOM 1294 C CA . GLU C 1 14 ? 27.555 20.927 22.115 1.00 18.37 214 GLU C CA 1
ATOM 1295 C C . GLU C 1 14 ? 28.428 20.378 20.988 1.00 18.53 214 GLU C C 1
ATOM 1296 O O . GLU C 1 14 ? 29.642 20.228 21.143 1.00 16.38 214 GLU C O 1
ATOM 1302 N N . ILE C 1 15 ? 27.796 20.039 19.870 1.00 17.53 215 ILE C N 1
ATOM 1303 C CA . ILE C 1 15 ? 28.508 19.521 18.707 1.00 21.11 215 ILE C CA 1
ATOM 1304 C C . ILE C 1 15 ? 27.927 20.196 17.472 1.00 22.82 215 ILE C C 1
ATOM 1305 O O . ILE C 1 15 ? 26.715 20.380 17.376 1.00 20.67 215 ILE C O 1
ATOM 1310 N N . ASP C 1 16 ? 28.800 20.626 16.567 1.00 24.47 216 ASP C N 1
ATOM 1311 C CA . ASP C 1 16 ? 28.361 21.278 15.340 1.00 26.97 216 ASP C CA 1
ATOM 1312 C C . ASP C 1 16 ? 28.425 20.262 14.202 1.00 24.85 216 ASP C C 1
ATOM 1313 O O . ASP C 1 16 ? 29.507 19.832 13.803 1.00 23.96 216 ASP C O 1
ATOM 1318 N N . ILE C 1 17 ? 27.260 19.862 13.703 1.00 22.78 217 ILE C N 1
ATOM 1319 C CA . ILE C 1 17 ? 27.199 18.889 12.618 1.00 26.07 217 ILE C CA 1
ATOM 1320 C C . ILE C 1 17 ? 26.475 19.445 11.394 1.00 25.52 217 ILE C C 1
ATOM 1321 O O . ILE C 1 17 ? 25.963 20.565 11.412 1.00 26.51 217 ILE C O 1
ATOM 1326 N N . GLU C 1 18 ? 26.461 18.651 10.331 1.00 25.89 218 GLU C N 1
ATOM 1327 C CA . GLU C 1 18 ? 25.772 19.001 9.096 1.00 28.58 218 GLU C CA 1
ATOM 1328 C C . GLU C 1 18 ? 24.591 18.032 9.023 1.00 25.37 218 GLU C C 1
ATOM 1329 O O . GLU C 1 18 ? 24.758 16.840 9.260 1.00 24.20 218 GLU C O 1
ATOM 1335 N N . PRO C 1 19 ? 23.378 18.530 8.728 1.00 26.02 219 PRO C N 1
ATOM 1336 C CA . PRO C 1 19 ? 22.197 17.662 8.640 1.00 24.66 219 PRO C CA 1
ATOM 1337 C C . PRO C 1 19 ? 22.401 16.397 7.795 1.00 21.54 219 PRO C C 1
ATOM 1338 O O . PRO C 1 19 ? 21.779 15.369 8.055 1.00 22.11 219 PRO C O 1
ATOM 1342 N N . THR C 1 20 ? 23.291 16.467 6.810 1.00 19.60 220 THR C N 1
ATOM 1343 C CA . THR C 1 20 ? 23.574 15.320 5.947 1.00 22.04 220 THR C CA 1
ATOM 1344 C C . THR C 1 20 ? 24.642 14.378 6.512 1.00 20.49 220 THR C C 1
ATOM 1345 O O . THR C 1 20 ? 25.081 13.453 5.833 1.00 20.16 220 THR C O 1
ATOM 1349 N N . ASP C 1 21 ? 25.063 14.629 7.751 1.00 22.79 221 ASP C N 1
ATOM 1350 C CA . ASP C 1 21 ? 26.054 13.788 8.430 1.00 23.31 221 ASP C CA 1
ATOM 1351 C C . ASP C 1 21 ? 25.382 12.504 8.913 1.00 21.44 221 ASP C C 1
ATOM 1352 O O . ASP C 1 21 ? 24.265 12.548 9.437 1.00 20.41 221 ASP C O 1
ATOM 1357 N N . LYS C 1 22 ? 26.061 11.372 8.741 1.00 19.58 222 LYS C N 1
ATOM 1358 C CA . LYS C 1 22 ? 25.531 10.095 9.208 1.00 19.52 222 LYS C CA 1
ATOM 1359 C C . LYS C 1 22 ? 25.603 10.076 10.728 1.00 19.59 222 LYS C C 1
ATOM 1360 O O . LYS C 1 22 ? 26.472 10.721 11.315 1.00 19.21 222 LYS C O 1
ATOM 1366 N N . VAL C 1 23 ? 24.690 9.338 11.355 1.00 17.01 223 VAL C N 1
ATOM 1367 C CA . VAL C 1 23 ? 24.654 9.226 12.810 1.00 17.03 223 VAL C CA 1
ATOM 1368 C C . VAL C 1 23 ? 25.995 8.704 13.338 1.00 18.88 223 VAL C C 1
ATOM 1369 O O . VAL C 1 23 ? 26.469 9.141 14.392 1.00 17.22 223 VAL C O 1
ATOM 1373 N N . GLU C 1 24 ? 26.624 7.812 12.575 1.00 18.79 224 GLU C N 1
ATOM 1374 C CA . GLU C 1 24 ? 27.915 7.252 12.955 1.00 20.12 224 GLU C CA 1
ATOM 1375 C C . GLU C 1 24 ? 28.939 8.373 13.155 1.00 20.89 224 GLU C C 1
ATOM 1376 O O . GLU C 1 24 ? 29.748 8.322 14.086 1.00 20.38 224 GLU C O 1
ATOM 1382 N N . ARG C 1 25 ? 28.871 9.401 12.307 1.00 18.45 225 ARG C N 1
ATOM 1383 C CA . ARG C 1 25 ? 29.781 10.540 12.401 1.00 20.38 225 ARG C CA 1
ATOM 1384 C C . ARG C 1 25 ? 29.565 11.335 13.696 1.00 19.42 225 ARG C C 1
ATOM 1385 O O . ARG C 1 25 ? 30.518 11.846 14.282 1.00 20.49 225 ARG C O 1
ATOM 1393 N N . ILE C 1 26 ? 28.309 11.470 14.119 1.00 16.48 226 ILE C N 1
ATOM 1394 C CA . ILE C 1 26 ? 27.991 12.185 15.357 1.00 15.21 226 ILE C CA 1
ATOM 1395 C C . ILE C 1 26 ? 28.593 11.403 16.519 1.00 14.46 226 ILE C C 1
ATOM 1396 O O . ILE C 1 26 ? 29.188 11.985 17.426 1.00 15.34 226 ILE C O 1
ATOM 1401 N N . LYS C 1 27 ? 28.477 10.078 16.448 1.00 14.02 227 LYS C N 1
ATOM 1402 C CA . LYS C 1 27 ? 29.018 9.197 17.476 1.00 13.95 227 LYS C CA 1
ATOM 1403 C C . LYS C 1 27 ? 30.539 9.272 17.534 1.00 14.65 227 LYS C C 1
ATOM 1404 O O . LYS C 1 27 ? 31.131 9.191 18.615 1.00 13.37 227 LYS C O 1
ATOM 1410 N N . GLU C 1 28 ? 31.172 9.446 16.375 1.00 15.02 228 GLU C N 1
ATOM 1411 C CA . GLU C 1 28 ? 32.625 9.562 16.315 1.00 15.09 228 GLU C CA 1
ATOM 1412 C C . GLU C 1 28 ? 33.074 10.888 16.931 1.00 16.42 228 GLU C C 1
ATOM 1413 O O . GLU C 1 28 ? 34.145 10.971 17.535 1.00 17.66 228 GLU C O 1
ATOM 1419 N N . ARG C 1 29 ? 32.233 11.913 16.809 1.00 15.73 229 ARG C N 1
ATOM 1420 C CA . ARG C 1 29 ? 32.523 13.221 17.388 1.00 15.92 229 ARG C CA 1
ATOM 1421 C C . ARG C 1 29 ? 32.414 13.085 18.906 1.00 15.67 229 ARG C C 1
ATOM 1422 O O . ARG C 1 29 ? 33.192 13.678 19.653 1.00 16.99 229 ARG C O 1
ATOM 1430 N N . VAL C 1 30 ? 31.426 12.312 19.351 1.00 13.17 230 VAL C N 1
ATOM 1431 C CA . VAL C 1 30 ? 31.220 12.069 20.775 1.00 13.57 230 VAL C CA 1
ATOM 1432 C C . VAL C 1 30 ? 32.420 11.289 21.324 1.00 15.22 230 VAL C C 1
ATOM 1433 O O . VAL C 1 30 ? 32.881 11.557 22.437 1.00 16.16 230 VAL C O 1
ATOM 1437 N N . GLU C 1 31 ? 32.929 10.344 20.532 1.00 12.67 231 GLU C N 1
ATOM 1438 C CA . GLU C 1 31 ? 34.082 9.536 20.914 1.00 14.06 231 GLU C CA 1
ATOM 1439 C C . GLU C 1 31 ? 35.330 10.411 21.037 1.00 16.61 231 GLU C C 1
ATOM 1440 O O . GLU C 1 31 ? 36.162 10.202 21.917 1.00 17.13 231 GLU C O 1
ATOM 1446 N N . GLU C 1 32 ? 35.469 11.382 20.141 1.00 15.98 232 GLU C N 1
ATOM 1447 C CA . GLU C 1 32 ? 36.627 12.269 20.175 1.00 18.89 232 GLU C CA 1
ATOM 1448 C C . GLU C 1 32 ? 36.638 13.181 21.399 1.00 18.78 232 GLU C C 1
ATOM 1449 O O . GLU C 1 32 ? 37.696 13.458 21.953 1.00 20.28 232 GLU C O 1
ATOM 1455 N N . LYS C 1 33 ? 35.457 13.594 21.851 1.00 16.70 233 LYS C N 1
ATOM 1456 C CA . LYS C 1 33 ? 35.343 14.481 23.003 1.00 19.62 233 LYS C CA 1
ATOM 1457 C C . LYS C 1 33 ? 35.186 13.763 24.341 1.00 19.49 233 LYS C C 1
ATOM 1458 O O . LYS C 1 33 ? 35.556 14.313 25.379 1.00 19.52 233 LYS C O 1
ATOM 1464 N N . GLU C 1 34 ? 34.637 12.547 24.318 1.00 16.44 234 GLU C N 1
ATOM 1465 C CA . GLU C 1 34 ? 34.377 11.801 25.552 1.00 16.74 234 GLU C CA 1
ATOM 1466 C C . GLU C 1 34 ? 35.054 10.444 25.707 1.00 16.56 234 GLU C C 1
ATOM 1467 O O . GLU C 1 34 ? 35.010 9.864 26.793 1.00 17.68 234 GLU C O 1
ATOM 1473 N N . GLY C 1 35 ? 35.609 9.912 24.619 1.00 14.44 235 GLY C N 1
ATOM 1474 C CA . GLY C 1 35 ? 36.283 8.623 24.663 1.00 14.61 235 GLY C CA 1
ATOM 1475 C C . GLY C 1 35 ? 35.371 7.405 24.709 1.00 14.50 235 GLY C C 1
ATOM 1476 O O . GLY C 1 35 ? 35.826 6.294 24.995 1.00 15.18 235 GLY C O 1
ATOM 1477 N N . ILE C 1 36 ? 34.082 7.608 24.442 1.00 14.83 236 ILE C N 1
ATOM 1478 C CA . ILE C 1 36 ? 33.108 6.511 24.448 1.00 13.88 236 ILE C CA 1
ATOM 1479 C C . ILE C 1 36 ? 33.029 5.938 23.031 1.00 14.63 236 ILE C C 1
ATOM 1480 O O . ILE C 1 36 ? 32.713 6.664 22.085 1.00 15.26 236 ILE C O 1
ATOM 1485 N N . PRO C 1 37 ? 33.314 4.632 22.864 1.00 16.38 237 PRO C N 1
ATOM 1486 C CA . PRO C 1 37 ? 33.266 3.991 21.538 1.00 15.87 237 PRO C CA 1
ATOM 1487 C C . PRO C 1 37 ? 31.869 4.127 20.902 1.00 14.66 237 PRO C C 1
ATOM 1488 O O . PRO C 1 37 ? 30.859 4.035 21.595 1.00 14.03 237 PRO C O 1
ATOM 1492 N N . PRO C 1 38 ? 31.801 4.378 19.582 1.00 15.68 238 PRO C N 1
ATOM 1493 C CA . PRO C 1 38 ? 30.513 4.518 18.894 1.00 14.61 238 PRO C CA 1
ATOM 1494 C C . PRO C 1 38 ? 29.592 3.313 19.094 1.00 13.87 238 PRO C C 1
ATOM 1495 O O . PRO C 1 38 ? 28.382 3.474 19.253 1.00 13.37 238 PRO C O 1
ATOM 1499 N N . GLN C 1 39 ? 30.171 2.113 19.111 1.00 14.30 239 GLN C N 1
ATOM 1500 C CA . GLN C 1 39 ? 29.397 0.883 19.285 1.00 15.09 239 GLN C CA 1
ATOM 1501 C C . GLN C 1 39 ? 28.700 0.778 20.642 1.00 14.86 239 GLN C C 1
ATOM 1502 O O . GLN C 1 39 ? 27.731 0.037 20.788 1.00 14.52 239 GLN C O 1
ATOM 1508 N N . GLN C 1 40 ? 29.171 1.553 21.617 1.00 13.46 240 GLN C N 1
ATOM 1509 C CA . GLN C 1 40 ? 28.598 1.545 22.959 1.00 13.80 240 GLN C CA 1
ATOM 1510 C C . GLN C 1 40 ? 27.599 2.682 23.162 1.00 14.57 240 GLN C C 1
ATOM 1511 O O . GLN C 1 40 ? 26.958 2.773 24.206 1.00 16.56 240 GLN C O 1
ATOM 1517 N N . GLN C 1 41 ? 27.469 3.550 22.167 1.00 12.00 241 GLN C N 1
ATOM 1518 C CA . GLN C 1 41 ? 26.558 4.683 22.261 1.00 11.80 241 GLN C CA 1
ATOM 1519 C C . GLN C 1 41 ? 25.180 4.442 21.651 1.00 12.28 241 GLN C C 1
ATOM 1520 O O . GLN C 1 41 ? 25.051 3.834 20.586 1.00 13.51 241 GLN C O 1
ATOM 1526 N N . ARG C 1 42 ? 24.156 4.957 22.320 1.00 12.32 242 ARG C N 1
ATOM 1527 C CA . ARG C 1 42 ? 22.797 4.892 21.800 1.00 13.19 242 ARG C CA 1
ATOM 1528 C C . ARG C 1 42 ? 22.311 6.335 21.830 1.00 13.12 242 ARG C C 1
ATOM 1529 O O . ARG C 1 42 ? 22.309 6.968 22.883 1.00 13.08 242 ARG C O 1
ATOM 1537 N N . LEU C 1 43 ? 22.014 6.888 20.657 1.00 11.33 243 LEU C N 1
ATOM 1538 C CA . LEU C 1 43 ? 21.532 8.259 20.566 1.00 9.72 243 LEU C CA 1
ATOM 1539 C C . LEU C 1 43 ? 20.039 8.211 20.308 1.00 9.53 243 LEU C C 1
ATOM 1540 O O . LEU C 1 43 ? 19.573 7.464 19.453 1.00 12.96 243 LEU C O 1
ATOM 1545 N N . ILE C 1 44 ? 19.294 8.982 21.083 1.00 9.71 244 ILE C N 1
ATOM 1546 C CA . ILE C 1 44 ? 17.843 9.022 20.977 1.00 12.45 244 ILE C CA 1
ATOM 1547 C C . ILE C 1 44 ? 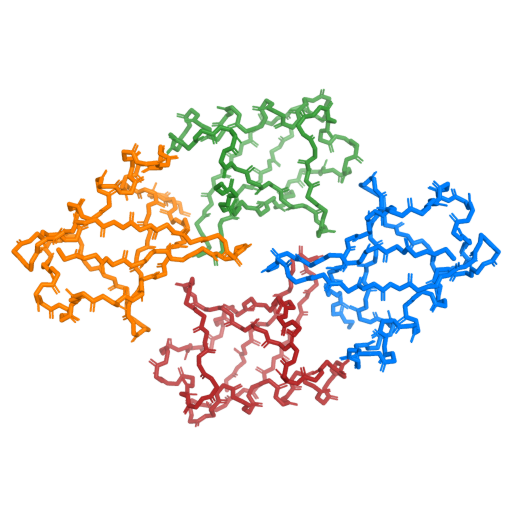17.328 10.447 20.775 1.00 14.20 244 ILE C C 1
ATOM 1548 O O . ILE C 1 44 ? 17.645 11.351 21.554 1.00 13.65 244 ILE C O 1
ATOM 1553 N N . TYR C 1 45 ? 16.523 10.639 19.735 1.00 14.11 245 TYR C N 1
ATOM 1554 C CA . TYR C 1 45 ? 15.935 11.942 19.456 1.00 13.84 245 TYR C CA 1
ATOM 1555 C C . TYR C 1 45 ? 14.446 11.741 19.205 1.00 13.67 245 TYR C C 1
ATOM 1556 O O . TYR C 1 45 ? 14.070 10.924 18.374 1.00 14.18 245 TYR C O 1
ATOM 1565 N N . SER C 1 46 ? 13.608 12.483 19.926 1.00 16.70 246 SER C N 1
ATOM 1566 C CA . SER C 1 46 ? 12.150 12.354 19.795 1.00 21.10 246 SER C CA 1
ATOM 1567 C C . SER C 1 46 ? 11.731 10.913 20.081 1.00 19.36 246 SER C C 1
ATOM 1568 O O . SER C 1 46 ? 10.813 10.382 19.448 1.00 21.42 246 SER C O 1
ATOM 1571 N N . GLY C 1 47 ? 12.444 10.277 21.008 1.00 17.52 247 GLY C N 1
ATOM 1572 C CA . GLY C 1 47 ? 12.158 8.901 21.370 1.00 16.74 247 GLY C CA 1
ATOM 1573 C C . GLY C 1 47 ? 12.663 7.853 20.394 1.00 16.50 247 GLY C C 1
ATOM 1574 O O . GLY C 1 47 ? 12.501 6.663 20.642 1.00 18.77 247 GLY C O 1
ATOM 1575 N N . LYS C 1 48 ? 13.289 8.286 19.299 1.00 16.09 248 LYS C N 1
ATOM 1576 C CA . LYS C 1 48 ? 13.805 7.374 18.278 1.00 15.10 248 LYS C CA 1
ATOM 1577 C C . LYS C 1 48 ? 15.275 7.021 18.458 1.00 13.78 248 LYS C C 1
ATOM 1578 O O . LYS C 1 48 ? 16.115 7.910 18.545 1.00 14.23 248 LYS C O 1
ATOM 1584 N N . GLN C 1 49 ? 15.574 5.724 18.507 1.00 13.80 249 GLN C N 1
ATOM 1585 C CA . GLN C 1 49 ? 16.954 5.251 18.610 1.00 15.90 249 GLN C CA 1
ATOM 1586 C C . GLN C 1 49 ? 17.530 5.423 17.208 1.00 14.64 249 GLN C C 1
ATOM 1587 O O . GLN C 1 49 ? 17.073 4.796 16.250 1.00 16.69 249 GLN C O 1
ATOM 1593 N N . MET C 1 50 ? 18.522 6.294 17.102 1.00 12.71 250 MET C N 1
ATOM 1594 C CA . MET C 1 50 ? 19.154 6.629 15.833 1.00 12.84 250 MET C CA 1
ATOM 1595 C C . MET C 1 50 ? 20.085 5.576 15.233 1.00 13.91 250 MET C C 1
ATOM 1596 O O . MET C 1 50 ? 21.023 5.104 15.877 1.00 14.33 250 MET C O 1
ATOM 1601 N N . ASN C 1 51 ? 19.804 5.221 13.981 1.00 14.06 251 ASN C N 1
ATOM 1602 C CA . ASN C 1 51 ? 20.575 4.232 13.228 1.00 14.91 251 ASN C CA 1
ATOM 1603 C C . ASN C 1 51 ? 21.853 4.876 12.694 1.00 14.66 251 ASN C C 1
ATOM 1604 O O . ASN C 1 51 ? 21.798 5.936 12.078 1.00 15.31 251 ASN C O 1
ATOM 1609 N N . ASP C 1 52 ? 22.988 4.208 12.886 1.00 14.68 252 ASP C N 1
ATOM 1610 C CA . ASP C 1 52 ? 24.292 4.727 12.455 1.00 15.60 252 ASP C CA 1
ATOM 1611 C C . ASP C 1 52 ? 24.424 5.074 10.985 1.00 15.65 252 ASP C C 1
ATOM 1612 O O . ASP C 1 52 ? 25.203 5.964 10.635 1.00 15.59 252 ASP C O 1
ATOM 1617 N N . GLU C 1 53 ? 23.686 4.357 10.135 1.00 19.11 253 GLU C N 1
ATOM 1618 C CA . GLU C 1 53 ? 23.727 4.574 8.687 1.00 20.23 253 GLU C CA 1
ATOM 1619 C C . GLU C 1 53 ? 22.837 5.696 8.163 1.00 18.00 253 GLU C C 1
ATOM 1620 O O . GLU C 1 53 ? 23.008 6.158 7.036 1.00 17.94 253 GLU C O 1
ATOM 1626 N N . LYS C 1 54 ? 21.880 6.127 8.971 1.00 14.09 254 LYS C N 1
ATOM 1627 C CA . LYS C 1 54 ? 21.019 7.221 8.562 1.00 14.13 254 LYS C CA 1
ATOM 1628 C C . LYS C 1 54 ? 21.703 8.546 8.916 1.00 16.10 254 LYS C C 1
ATOM 1629 O O . LYS C 1 54 ? 22.751 8.559 9.566 1.00 16.94 254 LYS C O 1
ATOM 1635 N N . THR C 1 55 ? 21.132 9.649 8.448 1.00 14.13 255 THR C N 1
ATOM 1636 C CA . THR C 1 55 ? 21.681 10.975 8.694 1.00 15.17 255 THR C CA 1
ATOM 1637 C C . THR C 1 55 ? 20.851 11.741 9.717 1.00 13.91 255 THR C C 1
ATOM 1638 O O . THR C 1 55 ? 19.715 11.360 10.017 1.00 12.54 255 THR C O 1
ATOM 1642 N N . ALA C 1 56 ? 21.405 12.838 10.226 1.00 14.41 256 ALA C N 1
ATOM 1643 C CA . ALA C 1 56 ? 20.690 13.666 11.199 1.00 16.39 256 ALA C CA 1
ATOM 1644 C C . ALA C 1 56 ? 19.367 14.172 10.606 1.00 15.88 256 ALA C C 1
ATOM 1645 O O . ALA C 1 56 ? 18.322 14.150 11.271 1.00 13.71 256 ALA C O 1
ATOM 1647 N N . ALA C 1 57 ? 19.418 14.577 9.336 1.00 16.73 257 ALA C N 1
ATOM 1648 C CA . ALA C 1 57 ? 18.248 15.084 8.620 1.00 15.21 257 ALA C CA 1
ATOM 1649 C C . ALA C 1 57 ? 17.101 14.076 8.609 1.00 15.67 257 ALA C C 1
ATOM 1650 O O . ALA C 1 57 ? 15.933 14.464 8.716 1.00 15.42 257 ALA C O 1
ATOM 1652 N N . ASP C 1 58 ? 17.439 12.789 8.499 1.00 14.24 258 ASP C N 1
ATOM 1653 C CA . ASP C 1 58 ? 16.432 11.722 8.490 1.00 14.83 258 ASP C CA 1
ATOM 1654 C C . ASP C 1 58 ? 15.589 11.694 9.767 1.00 15.62 258 ASP C C 1
ATOM 1655 O O . ASP C 1 58 ? 14.448 11.222 9.760 1.00 16.31 258 ASP C O 1
ATOM 1660 N N . TYR C 1 59 ? 16.164 12.186 10.862 1.00 15.45 259 TYR C N 1
ATOM 1661 C CA . TYR C 1 59 ? 15.469 12.227 12.142 1.00 14.20 259 TYR C CA 1
ATOM 1662 C C . TYR C 1 59 ? 14.918 13.613 12.443 1.00 15.79 259 TYR C C 1
ATOM 1663 O O . TYR C 1 59 ? 14.416 13.855 13.540 1.00 15.44 259 TYR C O 1
ATOM 1672 N N . LYS C 1 60 ? 14.981 14.503 11.450 1.00 17.31 260 LYS C N 1
ATOM 1673 C CA . LYS C 1 60 ? 14.504 15.883 11.577 1.00 16.81 260 LYS C CA 1
ATOM 1674 C C . LYS C 1 60 ? 15.169 16.643 12.731 1.00 16.68 260 LYS C C 1
ATOM 1675 O O . LYS C 1 60 ? 14.535 17.425 13.440 1.00 17.00 260 LYS C O 1
ATOM 1681 N N . ILE C 1 61 ? 16.459 16.386 12.914 1.00 15.76 261 ILE C N 1
ATOM 1682 C CA . ILE C 1 61 ? 17.246 17.044 13.951 1.00 17.84 261 ILE C CA 1
ATOM 1683 C C . ILE C 1 61 ? 17.541 18.473 13.477 1.00 20.29 261 ILE C C 1
ATOM 1684 O O . ILE C 1 61 ? 17.982 18.684 12.344 1.00 20.11 261 ILE C O 1
ATOM 1689 N N . LEU C 1 62 ? 17.276 19.448 14.341 1.00 20.56 262 LEU C N 1
ATOM 1690 C CA . LEU C 1 62 ? 17.477 20.856 14.004 1.00 22.47 262 LEU C CA 1
ATOM 1691 C C . LEU C 1 62 ? 18.466 21.530 14.943 1.00 22.97 262 LEU C C 1
ATOM 1692 O O . LEU C 1 62 ? 19.018 20.894 15.844 1.00 22.93 262 LEU C O 1
ATOM 1697 N N . GLY C 1 63 ? 18.694 22.822 14.716 1.00 21.56 263 GLY C N 1
ATOM 1698 C CA . GLY C 1 63 ? 19.586 23.577 15.575 1.00 19.13 263 GLY C CA 1
ATOM 1699 C C . GLY C 1 63 ? 18.966 23.654 16.959 1.00 16.84 263 GLY C C 1
ATOM 1700 O O . GLY C 1 63 ? 17.774 23.930 17.095 1.00 16.88 263 GLY C O 1
ATOM 1701 N N . GLY C 1 64 ? 19.762 23.370 17.986 1.00 16.65 264 GLY C N 1
ATOM 1702 C CA . GLY C 1 64 ? 19.260 23.408 19.349 1.00 17.43 264 GLY C CA 1
ATOM 1703 C C . GLY C 1 64 ? 18.655 22.092 19.807 1.00 17.63 264 GLY C C 1
ATOM 1704 O O . GLY C 1 64 ? 18.224 21.971 20.951 1.00 18.70 264 GLY C O 1
ATOM 1705 N N . SER C 1 65 ? 18.612 21.107 18.911 1.00 17.92 265 SER C N 1
ATOM 1706 C CA . SER C 1 65 ? 18.062 19.794 19.232 1.00 15.74 265 SER C CA 1
ATOM 1707 C C . SER C 1 65 ? 18.901 19.087 20.283 1.00 15.71 265 SER C C 1
ATOM 1708 O O . SER C 1 65 ? 20.131 19.150 20.259 1.00 15.93 265 SER C O 1
ATOM 1711 N N . VAL C 1 66 ? 18.226 18.412 21.203 1.00 17.06 266 VAL C N 1
ATOM 1712 C CA . VAL C 1 66 ? 18.912 17.670 22.247 1.00 16.34 266 VAL C CA 1
ATOM 1713 C C . VAL C 1 66 ? 18.817 16.182 21.937 1.00 14.78 266 VAL C C 1
ATOM 1714 O O . VAL C 1 66 ? 17.718 15.652 21.777 1.00 15.68 266 VAL C O 1
ATOM 1718 N N . LEU C 1 67 ? 19.970 15.538 21.758 1.00 12.24 267 LEU C N 1
ATOM 1719 C CA . LEU C 1 67 ? 20.024 14.099 21.509 1.00 12.36 267 LEU C CA 1
ATOM 1720 C C . LEU C 1 67 ? 20.381 13.457 22.840 1.00 13.72 267 LEU C C 1
ATOM 1721 O O . LEU C 1 67 ? 21.316 13.894 23.503 1.00 15.11 267 LEU C O 1
ATOM 1726 N N . HIS C 1 68 ? 19.627 12.444 23.246 1.00 12.34 268 HIS C N 1
ATOM 1727 C CA . HIS C 1 68 ? 19.917 11.770 24.502 1.00 14.36 268 HIS C CA 1
ATOM 1728 C C . HIS C 1 68 ? 20.905 10.647 24.272 1.00 13.06 268 HIS C C 1
ATOM 1729 O O . HIS C 1 68 ? 20.710 9.813 23.394 1.00 14.62 268 HIS C O 1
ATOM 1736 N N . LEU C 1 69 ? 21.978 10.643 25.056 1.00 12.80 269 LEU C N 1
ATOM 1737 C CA . LEU C 1 69 ? 23.007 9.618 24.954 1.00 10.64 269 LEU C CA 1
ATOM 1738 C C . LEU C 1 69 ? 22.898 8.656 26.125 1.00 11.38 269 LEU C C 1
ATOM 1739 O O . LEU C 1 69 ? 22.961 9.084 27.277 1.00 10.94 269 LEU C O 1
ATOM 1744 N N . VAL C 1 70 ? 22.696 7.375 25.821 1.00 10.23 270 VAL C N 1
ATOM 1745 C CA . VAL C 1 70 ? 22.619 6.324 26.839 1.00 12.22 270 VAL C CA 1
ATOM 1746 C C . VAL C 1 70 ? 23.538 5.166 26.437 1.00 12.75 270 VAL C C 1
ATOM 1747 O O . VAL C 1 70 ? 23.815 4.965 25.255 1.00 10.81 270 VAL C O 1
ATOM 1751 N N . LEU C 1 71 ? 24.041 4.430 27.423 1.00 12.56 271 LEU C N 1
ATOM 1752 C CA . LEU C 1 71 ? 24.916 3.293 27.143 1.00 13.14 271 LEU C CA 1
ATOM 1753 C C . LEU C 1 71 ? 24.162 2.110 26.549 1.00 14.70 271 LEU C C 1
ATOM 1754 O O . LEU C 1 71 ? 23.088 1.748 27.017 1.00 15.96 271 LEU C O 1
ATOM 1759 N N . ALA C 1 72 ? 24.749 1.504 25.527 1.00 15.04 272 ALA C N 1
ATOM 1760 C CA . ALA C 1 72 ? 24.167 0.338 24.881 1.00 20.05 272 ALA C CA 1
ATOM 1761 C C . ALA C 1 72 ? 25.310 -0.660 24.777 1.00 23.41 272 ALA C C 1
ATOM 1762 O O . ALA C 1 72 ? 25.922 -0.812 23.718 1.00 25.13 272 ALA C O 1
ATOM 1764 N N . LEU C 1 73 ? 25.629 -1.294 25.904 1.00 25.87 273 LEU C N 1
ATOM 1765 C CA . LEU C 1 73 ? 26.724 -2.263 25.976 1.00 29.10 273 LEU C CA 1
ATOM 1766 C C . LEU C 1 73 ? 26.510 -3.493 25.106 1.00 31.82 273 LEU C C 1
ATOM 1767 O O . LEU C 1 73 ? 25.465 -4.159 25.281 1.00 33.63 273 LEU C O 1
ATOM 1772 N N . MET D 1 1 ? 6.256 21.430 46.585 1.00 31.30 301 MET D N 1
ATOM 1773 C CA . MET D 1 1 ? 7.279 21.997 45.658 1.00 35.17 301 MET D CA 1
ATOM 1774 C C . MET D 1 1 ? 7.076 21.494 44.229 1.00 34.24 301 MET D C 1
ATOM 1775 O O . MET D 1 1 ? 6.754 20.319 44.015 1.00 30.94 301 MET D O 1
ATOM 1780 N N . LEU D 1 2 ? 7.256 22.393 43.261 1.00 34.23 302 LEU D N 1
ATOM 1781 C CA . LEU D 1 2 ? 7.100 22.061 41.846 1.00 31.61 302 LEU D CA 1
ATOM 1782 C C . LEU D 1 2 ? 8.287 21.286 41.297 1.00 31.40 302 LEU D C 1
ATOM 1783 O O . LEU D 1 2 ? 9.439 21.717 41.400 1.00 31.01 302 LEU D O 1
ATOM 1788 N N . ILE D 1 3 ? 7.984 20.131 40.717 1.00 28.78 303 ILE D N 1
ATOM 1789 C CA . ILE D 1 3 ? 8.988 19.255 40.131 1.00 28.73 303 ILE D CA 1
ATOM 1790 C C . ILE D 1 3 ? 8.625 19.022 38.665 1.00 26.34 303 ILE D C 1
ATOM 1791 O O . ILE D 1 3 ? 7.444 18.974 38.319 1.00 25.49 303 ILE D O 1
ATOM 1796 N N . LYS D 1 4 ? 9.639 18.936 37.809 1.00 24.55 304 LYS D N 1
ATOM 1797 C CA . LYS D 1 4 ? 9.419 18.692 36.386 1.00 27.49 304 LYS D CA 1
ATOM 1798 C C . LYS D 1 4 ? 9.572 17.198 36.099 1.00 26.26 304 LYS D C 1
ATOM 1799 O O . LYS D 1 4 ? 10.501 16.557 36.595 1.00 26.78 304 LYS D O 1
ATOM 1805 N N . VAL D 1 5 ? 8.638 16.642 35.333 1.00 23.61 305 VAL D N 1
ATOM 1806 C CA . VAL D 1 5 ? 8.692 15.234 34.951 1.00 22.86 305 VAL D CA 1
ATOM 1807 C C . VAL D 1 5 ? 8.702 15.185 33.431 1.00 24.91 305 VAL D C 1
ATOM 1808 O O . VAL D 1 5 ? 7.762 15.640 32.784 1.00 25.13 305 VAL D O 1
ATOM 1812 N N . LYS D 1 6 ? 9.772 14.650 32.860 1.00 25.59 306 LYS D N 1
ATOM 1813 C CA . LYS D 1 6 ? 9.868 14.570 31.411 1.00 26.88 306 LYS D CA 1
ATOM 1814 C C . LYS D 1 6 ? 10.281 13.208 30.896 1.00 24.05 306 LYS D C 1
ATOM 1815 O O . LYS D 1 6 ? 10.998 12.465 31.563 1.00 21.51 306 LYS D O 1
ATOM 1821 N N . THR D 1 7 ? 9.796 12.891 29.701 1.00 25.41 307 THR D N 1
ATOM 1822 C CA . THR D 1 7 ? 10.097 11.632 29.038 1.00 26.16 307 THR D CA 1
ATOM 1823 C C . THR D 1 7 ? 11.223 11.871 28.030 1.00 29.07 307 THR D C 1
ATOM 1824 O O . THR D 1 7 ? 11.866 12.922 28.045 1.00 30.55 307 THR D O 1
ATOM 1828 N N . LEU D 1 8 ? 11.468 10.896 27.160 1.00 28.68 308 LEU D N 1
ATOM 1829 C CA . LEU D 1 8 ? 12.514 11.020 26.150 1.00 29.83 308 LEU D CA 1
ATOM 1830 C C . LEU D 1 8 ? 12.022 11.765 24.911 1.00 32.18 308 LEU D C 1
ATOM 1831 O O . LEU D 1 8 ? 12.813 12.105 24.032 1.00 33.24 308 LEU D O 1
ATOM 1836 N N . THR D 1 9 ? 10.711 11.978 24.829 1.00 32.37 309 THR D N 1
ATOM 1837 C CA . THR D 1 9 ? 10.119 12.669 23.689 1.00 34.79 309 THR D CA 1
ATOM 1838 C C . THR D 1 9 ? 10.108 14.185 23.848 1.00 38.27 309 THR D C 1
ATOM 1839 O O . THR D 1 9 ? 9.567 14.898 23.000 1.00 40.40 309 THR D O 1
ATOM 1843 N N . GLY D 1 10 ? 10.691 14.674 24.938 1.00 40.94 310 GLY D N 1
ATOM 1844 C CA . GLY D 1 10 ? 10.752 16.110 25.154 1.00 45.37 310 GLY D CA 1
ATOM 1845 C C . GLY D 1 10 ? 9.628 16.749 25.949 1.00 46.39 310 GLY D C 1
ATOM 1846 O O . GLY D 1 10 ? 9.884 17.653 26.751 1.00 50.20 310 GLY D O 1
ATOM 1847 N N . LYS D 1 11 ? 8.389 16.320 25.724 1.00 45.31 311 LYS D N 1
ATOM 1848 C CA . LYS D 1 11 ? 7.258 16.889 26.454 1.00 44.52 311 LYS D CA 1
ATOM 1849 C C . LYS D 1 11 ? 7.437 16.647 27.952 1.00 41.78 311 LYS D C 1
ATOM 1850 O O . LYS D 1 11 ? 7.968 15.611 28.368 1.00 39.00 311 LYS D O 1
ATOM 1856 N N . GLU D 1 12 ? 7.023 17.624 28.752 1.00 38.90 312 GLU D N 1
ATOM 1857 C CA . GLU D 1 12 ? 7.151 17.525 30.198 1.00 35.72 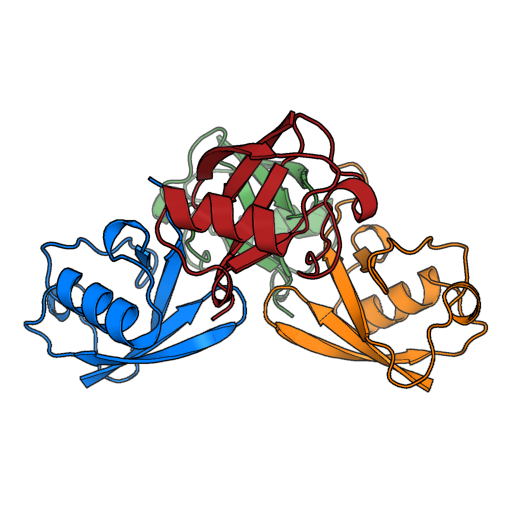312 GLU D CA 1
ATOM 1858 C C . GLU D 1 12 ? 5.979 18.130 30.944 1.00 32.21 312 GLU D C 1
ATOM 1859 O O . GLU D 1 12 ? 5.290 19.011 30.439 1.00 31.42 312 GLU D O 1
ATOM 1865 N N . ILE D 1 13 ? 5.742 17.614 32.142 1.00 29.22 313 ILE D N 1
ATOM 1866 C CA . ILE D 1 13 ? 4.671 18.100 32.988 1.00 27.55 313 ILE D CA 1
ATOM 1867 C C . ILE D 1 13 ? 5.270 18.625 34.288 1.00 27.89 313 ILE D C 1
ATOM 1868 O O . ILE D 1 13 ? 6.441 18.390 34.593 1.00 23.84 313 ILE D O 1
ATOM 1873 N N . GLU D 1 14 ? 4.461 19.355 35.042 1.00 29.92 314 GLU D N 1
ATOM 1874 C CA . GLU D 1 14 ? 4.909 19.916 36.300 1.00 31.66 314 GLU D CA 1
ATOM 1875 C C . GLU D 1 14 ? 3.970 19.447 37.398 1.00 31.22 314 GLU D C 1
ATOM 1876 O O . GLU D 1 14 ? 2.748 19.552 37.269 1.00 31.69 314 GLU D O 1
ATOM 1882 N N . ILE D 1 15 ? 4.539 18.870 38.453 1.00 30.02 315 ILE D N 1
ATOM 1883 C CA . ILE D 1 15 ? 3.733 18.376 39.562 1.00 30.03 315 ILE D CA 1
ATOM 1884 C C . ILE D 1 15 ? 4.202 18.916 40.910 1.00 27.96 315 ILE D C 1
ATOM 1885 O O . ILE D 1 15 ? 5.402 19.068 41.153 1.00 25.35 315 ILE D O 1
ATOM 1890 N N . ASP D 1 16 ? 3.235 19.252 41.757 1.00 27.37 316 ASP D N 1
ATOM 1891 C CA . ASP D 1 16 ? 3.510 19.778 43.089 1.00 28.88 316 ASP D CA 1
ATOM 1892 C C . ASP D 1 16 ? 3.581 18.599 44.056 1.00 28.18 316 ASP D C 1
ATOM 1893 O O . ASP D 1 16 ? 2.594 17.885 44.249 1.00 26.66 316 ASP D O 1
ATOM 1898 N N . ILE D 1 17 ? 4.757 18.388 44.641 1.00 27.67 317 ILE D N 1
ATOM 1899 C CA . ILE D 1 17 ? 4.960 17.283 45.578 1.00 26.81 317 ILE D CA 1
ATOM 1900 C C . ILE D 1 17 ? 5.465 17.762 46.940 1.00 27.11 317 ILE D C 1
ATOM 1901 O O . ILE D 1 17 ? 5.904 18.902 47.088 1.00 27.57 317 ILE D O 1
ATOM 1906 N N . GLU D 1 18 ? 5.378 16.878 47.931 1.00 27.71 318 GLU D N 1
ATOM 1907 C CA . GLU D 1 18 ? 5.851 17.154 49.284 1.00 27.14 318 GLU D CA 1
ATOM 1908 C C . GLU D 1 18 ? 7.164 16.391 49.485 1.00 27.45 318 GLU D C 1
ATOM 1909 O O . GLU D 1 18 ? 7.323 15.277 48.980 1.00 25.15 318 GLU D O 1
ATOM 1915 N N . PRO D 1 19 ? 8.124 16.984 50.221 1.00 27.11 319 PRO D N 1
ATOM 1916 C CA . PRO D 1 19 ? 9.421 16.345 50.484 1.00 26.12 319 PRO D CA 1
ATOM 1917 C C . PRO D 1 19 ? 9.241 14.965 51.117 1.00 23.49 319 PRO D C 1
ATOM 1918 O O . PRO D 1 19 ? 10.039 14.056 50.904 1.00 23.64 319 PRO D O 1
ATOM 1922 N N . THR D 1 20 ? 8.164 14.821 51.880 1.00 22.51 320 THR D N 1
ATOM 1923 C CA . THR D 1 20 ? 7.838 13.578 52.555 1.00 20.46 320 THR D CA 1
ATOM 1924 C C . THR D 1 20 ? 7.114 12.557 51.664 1.00 20.94 320 THR D C 1
ATOM 1925 O O . THR D 1 20 ? 6.873 11.424 52.091 1.00 21.44 320 THR D O 1
ATOM 1929 N N . ASP D 1 21 ? 6.757 12.954 50.441 1.00 19.00 321 ASP D N 1
ATOM 1930 C CA . ASP D 1 21 ? 6.075 12.044 49.516 1.00 18.82 321 ASP D CA 1
ATOM 1931 C C . ASP D 1 21 ? 6.960 10.886 49.095 1.00 17.08 321 ASP D C 1
ATOM 1932 O O . ASP D 1 21 ? 8.101 11.090 48.669 1.00 16.00 321 ASP D O 1
ATOM 1937 N N . LYS D 1 22 ? 6.429 9.673 49.195 1.00 16.45 322 LYS D N 1
ATOM 1938 C CA . LYS D 1 22 ? 7.167 8.500 48.749 1.00 17.39 322 LYS D CA 1
ATOM 1939 C C . LYS D 1 22 ? 7.168 8.537 47.219 1.00 15.51 322 LYS D C 1
ATOM 1940 O O . LYS D 1 22 ? 6.315 9.185 46.612 1.00 14.86 322 LYS D O 1
ATOM 1946 N N . VAL D 1 23 ? 8.135 7.869 46.601 1.00 15.31 323 VAL D N 1
ATOM 1947 C CA . VAL D 1 23 ? 8.212 7.827 45.144 1.00 14.87 323 VAL D CA 1
ATOM 1948 C C . VAL D 1 23 ? 6.921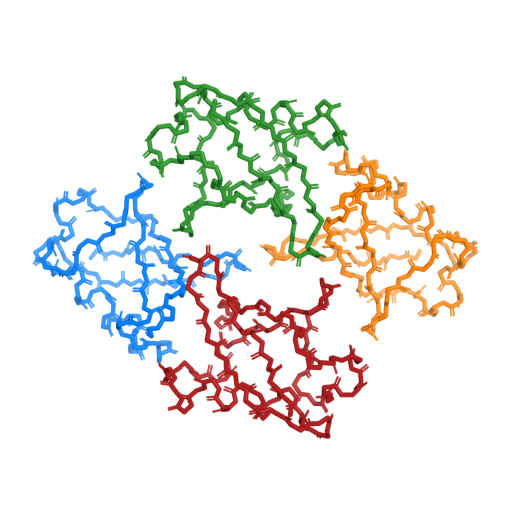 7.220 44.568 1.00 17.81 323 VAL D C 1
ATOM 1949 O O . VAL D 1 23 ? 6.446 7.640 43.509 1.00 17.19 323 VAL D O 1
ATOM 1953 N N . GLU D 1 24 ? 6.326 6.280 45.298 1.00 17.25 324 GLU D N 1
ATOM 1954 C CA . GLU D 1 24 ? 5.083 5.658 44.854 1.00 18.77 324 GLU D CA 1
ATOM 1955 C C . GLU D 1 24 ? 3.989 6.723 44.725 1.00 19.24 324 GLU D C 1
ATOM 1956 O O . GLU D 1 24 ? 3.183 6.680 43.790 1.00 18.55 324 GLU D O 1
ATOM 1962 N N . ARG D 1 25 ? 3.997 7.696 45.636 1.00 15.86 325 ARG D N 1
ATOM 1963 C CA . ARG D 1 25 ? 3.027 8.789 45.621 1.00 17.33 325 ARG D CA 1
ATOM 1964 C C . ARG D 1 25 ? 3.239 9.706 44.414 1.00 18.14 325 ARG D C 1
ATOM 1965 O O . ARG D 1 25 ? 2.272 10.187 43.815 1.00 17.38 325 ARG D O 1
ATOM 1973 N N . ILE D 1 26 ? 4.504 9.969 44.082 1.00 16.47 326 ILE D N 1
ATOM 1974 C CA . ILE D 1 26 ? 4.835 10.815 42.937 1.00 15.66 326 ILE D CA 1
ATOM 1975 C C . ILE D 1 26 ? 4.304 10.124 41.686 1.00 14.97 326 ILE D C 1
ATOM 1976 O O . ILE D 1 26 ? 3.710 10.765 40.822 1.00 15.02 326 ILE D O 1
ATOM 1981 N N . LYS D 1 27 ? 4.493 8.806 41.618 1.00 14.90 327 LYS D N 1
ATOM 1982 C CA . LYS D 1 27 ? 4.007 8.020 40.488 1.00 15.27 327 LYS D CA 1
ATOM 1983 C C . LYS D 1 27 ? 2.481 8.061 40.424 1.00 15.94 327 LYS D C 1
ATOM 1984 O O . LYS D 1 27 ? 1.905 8.089 39.337 1.00 14.71 327 LYS D O 1
ATOM 1990 N N . GLU D 1 28 ? 1.834 8.107 41.586 1.00 16.22 328 GLU D N 1
ATOM 1991 C CA . GLU D 1 28 ? 0.378 8.172 41.634 1.00 18.73 328 GLU D CA 1
ATOM 1992 C C . GLU D 1 28 ? -0.120 9.523 41.121 1.00 19.87 328 GLU D C 1
ATOM 1993 O O . GLU D 1 28 ? -1.191 9.602 40.527 1.00 20.61 328 GLU D O 1
ATOM 1999 N N . ARG D 1 29 ? 0.655 10.583 41.344 1.00 18.82 329 ARG D N 1
ATOM 2000 C CA . ARG D 1 29 ? 0.280 11.907 40.851 1.00 20.49 329 ARG D CA 1
ATOM 2001 C C . ARG D 1 29 ? 0.395 11.905 39.327 1.00 21.93 329 ARG D C 1
ATOM 2002 O O . ARG D 1 29 ? -0.431 12.503 38.632 1.00 21.33 329 ARG D O 1
ATOM 2010 N N . VAL D 1 30 ? 1.424 11.233 38.809 1.00 21.25 330 VAL D N 1
ATOM 2011 C CA . VAL D 1 30 ? 1.614 11.136 37.366 1.00 19.14 330 VAL D CA 1
ATOM 2012 C C . VAL D 1 30 ? 0.469 10.311 36.777 1.00 20.47 330 VAL D C 1
ATOM 2013 O O . VAL D 1 30 ? -0.058 10.653 35.719 1.00 22.94 330 VAL D O 1
ATOM 2017 N N . GLU D 1 31 ? 0.062 9.256 37.487 1.00 19.14 331 GLU D N 1
ATOM 2018 C CA . GLU D 1 31 ? -1.037 8.394 37.047 1.00 20.54 331 GLU D CA 1
ATOM 2019 C C . GLU D 1 31 ? -2.377 9.123 36.983 1.00 23.10 331 GLU D C 1
ATOM 2020 O O . GLU D 1 31 ? -3.134 8.938 36.034 1.00 23.37 331 GLU D O 1
ATOM 2026 N N . GLU D 1 32 ? -2.689 9.931 37.993 1.00 25.30 332 GLU D N 1
ATOM 2027 C CA . GLU D 1 32 ? -3.961 10.648 37.984 1.00 28.30 332 GLU D CA 1
ATOM 2028 C C . GLU D 1 32 ? -4.029 11.673 36.864 1.00 27.28 332 GLU D C 1
ATOM 2029 O O . GLU D 1 32 ? -5.096 11.903 36.299 1.00 28.39 332 GLU D O 1
ATOM 2035 N N . LYS D 1 33 ? -2.880 12.227 36.494 1.00 25.98 333 LYS D N 1
ATOM 2036 C CA . LYS D 1 33 ? -2.834 13.209 35.419 1.00 28.23 333 LYS D CA 1
ATOM 2037 C C . LYS D 1 33 ? -2.729 12.589 34.015 1.00 28.86 333 LYS D C 1
ATOM 2038 O O . LYS D 1 33 ? -3.472 12.967 33.108 1.00 28.36 333 LYS D O 1
ATOM 2044 N N . GLU D 1 34 ? -1.842 11.606 33.862 1.00 28.35 334 GLU D N 1
ATOM 2045 C CA . GLU D 1 34 ? -1.590 10.954 32.578 1.00 24.82 334 GLU D CA 1
ATOM 2046 C C . GLU D 1 34 ? -2.220 9.584 32.345 1.00 26.35 334 GLU D C 1
ATOM 2047 O O . GLU D 1 34 ? -2.324 9.141 31.203 1.00 30.53 334 GLU D O 1
ATOM 2053 N N . GLY D 1 35 ? -2.593 8.888 33.412 1.00 23.78 335 GLY D N 1
ATOM 2054 C CA . GLY D 1 35 ? -3.196 7.575 33.253 1.00 21.76 335 GLY D CA 1
ATOM 2055 C C . GLY D 1 35 ? -2.199 6.434 33.128 1.00 20.81 335 GLY D C 1
ATOM 2056 O O . GLY D 1 35 ? -2.586 5.305 32.815 1.00 20.49 335 GLY D O 1
ATOM 2057 N N . ILE D 1 36 ? -0.917 6.725 33.345 1.00 18.29 336 ILE D N 1
ATOM 2058 C CA . ILE D 1 36 ? 0.127 5.701 33.279 1.00 18.96 336 ILE D CA 1
ATOM 2059 C C . ILE D 1 36 ? 0.190 5.028 34.652 1.00 19.05 336 ILE D C 1
ATOM 2060 O O . ILE D 1 36 ? 0.480 5.686 35.650 1.00 20.03 336 ILE D O 1
ATOM 2065 N N . PRO D 1 37 ? -0.084 3.712 34.723 1.00 17.87 337 PRO D N 1
ATOM 2066 C CA . PRO D 1 37 ? -0.042 3.016 36.016 1.00 18.45 337 PRO D CA 1
ATOM 2067 C C . PRO D 1 37 ? 1.342 3.167 36.661 1.00 19.42 337 PRO D C 1
ATOM 2068 O O . PRO D 1 37 ? 2.358 3.103 35.965 1.00 18.24 337 PRO D O 1
ATOM 2072 N N . PRO D 1 38 ? 1.400 3.405 37.988 1.00 19.53 338 PRO D N 1
ATOM 2073 C CA . PRO D 1 38 ? 2.688 3.562 38.679 1.00 17.96 338 PRO D CA 1
ATOM 2074 C C . PRO D 1 38 ? 3.603 2.355 38.516 1.00 17.99 338 PRO D C 1
ATOM 2075 O O . PRO D 1 38 ? 4.818 2.499 38.418 1.00 16.28 338 PRO D O 1
ATOM 2079 N N . GLN D 1 39 ? 2.997 1.175 38.419 1.00 20.74 339 GLN D N 1
ATOM 2080 C CA . GLN D 1 39 ? 3.721 -0.077 38.233 1.00 22.27 339 GLN D CA 1
ATOM 2081 C C . GLN D 1 39 ? 4.498 -0.058 36.920 1.00 19.83 339 GLN D C 1
ATOM 2082 O O . GLN D 1 39 ? 5.494 -0.762 36.779 1.00 21.76 339 GLN D O 1
ATOM 2088 N N . GLN D 1 40 ? 4.025 0.740 35.962 1.00 15.43 340 GLN D N 1
ATOM 2089 C CA . GLN D 1 40 ? 4.663 0.843 34.652 1.00 16.74 340 GLN D CA 1
ATOM 2090 C C . GLN D 1 40 ? 5.664 1.987 34.566 1.00 16.10 340 GLN D C 1
ATOM 2091 O O . GLN D 1 40 ? 6.332 2.152 33.545 1.00 16.35 340 GLN D O 1
ATOM 2097 N N . GLN D 1 41 ? 5.771 2.769 35.636 1.00 13.41 341 GLN D N 1
ATOM 2098 C CA . GLN D 1 41 ? 6.678 3.910 35.664 1.00 12.79 341 GLN D CA 1
ATOM 2099 C C . GLN D 1 41 ? 8.035 3.667 36.314 1.00 14.53 341 GLN D C 1
ATOM 2100 O O . GLN D 1 41 ? 8.146 2.955 37.315 1.00 11.61 341 GLN D O 1
ATOM 2106 N N . ARG D 1 42 ? 9.061 4.283 35.730 1.00 15.13 342 ARG D N 1
ATOM 2107 C CA . ARG D 1 42 ? 10.414 4.244 36.272 1.00 14.04 342 ARG D CA 1
ATOM 2108 C C . ARG D 1 42 ? 10.859 5.703 36.298 1.00 14.05 342 ARG D C 1
ATOM 2109 O O . ARG D 1 42 ? 10.857 6.379 35.263 1.00 12.96 342 ARG D O 1
ATOM 2117 N N . LEU D 1 43 ? 11.124 6.214 37.498 1.00 12.95 343 LEU D N 1
ATOM 2118 C CA . LEU D 1 43 ? 11.562 7.596 37.670 1.00 12.23 343 LEU D CA 1
ATOM 2119 C C . LEU D 1 43 ? 13.047 7.603 37.969 1.00 11.90 343 LEU D C 1
ATOM 2120 O O . LEU D 1 43 ? 13.530 6.817 38.783 1.00 14.57 343 LEU D O 1
ATOM 2125 N N . ILE D 1 44 ? 13.766 8.485 37.294 1.00 11.00 344 ILE D N 1
ATOM 2126 C CA . ILE D 1 44 ? 15.206 8.583 37.447 1.00 13.09 344 ILE D CA 1
ATOM 2127 C C . ILE D 1 44 ? 15.602 10.012 37.779 1.00 14.65 344 ILE D C 1
ATOM 2128 O O . ILE D 1 44 ? 15.207 10.954 37.087 1.00 15.96 344 ILE D O 1
ATOM 2133 N N . TYR D 1 45 ? 16.356 10.160 38.865 1.00 15.13 345 TYR D N 1
ATOM 2134 C CA . TYR D 1 45 ? 16.837 11.460 39.322 1.00 16.98 345 TYR D CA 1
ATOM 2135 C C . TYR D 1 45 ? 18.335 11.376 39.611 1.00 16.57 345 TYR D C 1
ATOM 2136 O O . TYR D 1 45 ? 18.780 10.517 40.378 1.00 18.41 345 TYR D O 1
ATOM 2145 N N . SER D 1 46 ? 19.105 12.271 38.997 1.00 20.62 346 SER D N 1
ATOM 2146 C CA . SER D 1 46 ? 20.547 12.279 39.196 1.00 22.18 346 SER D CA 1
ATOM 2147 C C . SER D 1 46 ? 21.161 10.961 38.764 1.00 21.71 346 SER D C 1
ATOM 2148 O O . SER D 1 46 ? 22.169 10.521 39.324 1.00 21.55 346 SER D O 1
ATOM 2149 N N . GLY D 1 47 ? 20.537 10.334 37.767 1.00 21.81 347 GLY D N 1
ATOM 2150 C CA . GLY D 1 47 ? 20.999 9.054 37.257 1.00 22.14 347 GLY D CA 1
ATOM 2151 C C . GLY D 1 47 ? 20.579 7.880 38.124 1.00 22.11 347 GLY D C 1
ATOM 2152 O O . GLY D 1 47 ? 20.838 6.729 37.775 1.00 23.86 347 GLY D O 1
ATOM 2153 N N . LYS D 1 48 ? 19.906 8.170 39.238 1.00 20.22 348 LYS D N 1
ATOM 2154 C CA . LYS D 1 48 ? 19.455 7.144 40.174 1.00 17.86 348 LYS D CA 1
ATOM 2155 C C . LYS D 1 48 ? 18.030 6.679 39.907 1.00 16.43 348 LYS D C 1
ATOM 2156 O O . LYS D 1 48 ? 17.125 7.495 39.752 1.00 15.64 348 LYS D O 1
ATOM 2162 N N . GLN D 1 49 ? 17.844 5.364 39.879 1.00 16.33 349 GLN D N 1
ATOM 2163 C CA . GLN D 1 49 ? 16.530 4.764 39.684 1.00 17.42 349 GLN D CA 1
ATOM 2164 C C . GLN D 1 49 ? 15.848 4.873 41.045 1.00 19.48 349 GLN D C 1
ATOM 2165 O O . GLN D 1 49 ? 16.290 4.268 42.024 1.00 21.46 349 GLN D O 1
ATOM 2171 N N . MET D 1 50 ? 14.781 5.656 41.101 1.00 16.79 350 MET D N 1
ATOM 2172 C CA . MET D 1 50 ? 14.069 5.899 42.343 1.00 16.63 350 MET D CA 1
ATOM 2173 C C . MET D 1 50 ? 13.226 4.744 42.875 1.00 18.95 350 MET D C 1
ATOM 2174 O O . MET D 1 50 ? 12.380 4.189 42.172 1.00 18.03 350 MET D O 1
ATOM 2179 N N . ASN D 1 51 ? 13.478 4.399 44.135 1.00 17.56 351 ASN D N 1
ATOM 2180 C CA . ASN D 1 51 ? 12.790 3.322 44.832 1.00 18.47 351 ASN D CA 1
ATOM 2181 C C . ASN D 1 51 ? 11.417 3.788 45.323 1.00 17.44 351 ASN D C 1
ATOM 2182 O O . ASN D 1 51 ? 11.303 4.835 45.964 1.00 17.37 351 ASN D O 1
ATOM 2187 N N . ASP D 1 52 ? 10.391 2.983 45.058 1.00 17.25 352 ASP D N 1
ATOM 2188 C CA . ASP D 1 52 ? 9.017 3.292 45.453 1.00 17.21 352 ASP D CA 1
ATOM 2189 C C . ASP D 1 52 ? 8.793 3.593 46.935 1.00 18.97 352 ASP D C 1
ATOM 2190 O O . ASP D 1 52 ? 8.002 4.473 47.276 1.00 17.52 352 ASP D O 1
ATOM 2195 N N . GLU D 1 53 ? 9.481 2.854 47.801 1.00 20.09 353 GLU D N 1
ATOM 2196 C CA . GLU D 1 53 ? 9.340 3.011 49.249 1.00 22.45 353 GLU D CA 1
ATOM 2197 C C . GLU D 1 53 ? 10.090 4.190 49.855 1.00 21.47 353 GLU D C 1
ATOM 2198 O O . GLU D 1 53 ? 9.846 4.558 51.005 1.00 21.62 353 GLU D O 1
ATOM 2204 N N . LYS D 1 54 ? 11.019 4.762 49.095 1.00 19.79 354 LYS D N 1
ATOM 2205 C CA . LYS D 1 54 ? 11.799 5.901 49.563 1.00 17.49 354 LYS D CA 1
ATOM 2206 C C . LYS D 1 54 ? 11.084 7.203 49.208 1.00 19.38 354 LYS D C 1
ATOM 2207 O O . LYS D 1 54 ? 10.140 7.194 48.420 1.00 21.71 354 LYS D O 1
ATOM 2213 N N . THR D 1 55 ? 11.507 8.314 49.806 1.00 18.03 355 THR D N 1
ATOM 2214 C CA . THR D 1 55 ? 10.854 9.598 49.568 1.00 17.76 355 THR D CA 1
ATOM 2215 C C . THR D 1 55 ? 11.659 10.584 48.736 1.00 18.11 355 THR D C 1
ATOM 2216 O O . THR D 1 55 ? 12.827 10.346 48.411 1.00 19.33 355 THR D O 1
ATOM 2220 N N . ALA D 1 56 ? 11.027 11.711 48.415 1.00 17.37 356 ALA D N 1
ATOM 2221 C CA . ALA D 1 56 ? 11.683 12.769 47.657 1.00 20.11 356 ALA D CA 1
ATOM 2222 C C . ALA D 1 56 ? 12.865 13.312 48.474 1.00 22.48 356 ALA D C 1
ATOM 2223 O O . ALA D 1 56 ? 13.920 13.616 47.918 1.00 24.63 356 ALA D O 1
ATOM 2225 N N . ALA D 1 57 ? 12.686 13.401 49.796 1.00 22.58 357 ALA D N 1
ATOM 2226 C CA . ALA D 1 57 ? 13.731 13.893 50.706 1.00 23.26 357 ALA D CA 1
ATOM 2227 C C . ALA D 1 57 ? 14.922 12.931 50.744 1.00 21.59 357 ALA D C 1
ATOM 2228 O O . ALA D 1 57 ? 16.083 13.353 50.828 1.00 21.94 357 ALA D O 1
ATOM 2230 N N . ASP D 1 58 ? 14.622 11.635 50.693 1.00 20.37 358 ASP D N 1
ATOM 2231 C CA . ASP D 1 58 ? 15.657 10.606 50.694 1.00 20.11 358 ASP D CA 1
ATOM 2232 C C . ASP D 1 58 ? 16.561 10.804 49.475 1.00 21.83 358 ASP D C 1
ATOM 2233 O O . ASP D 1 58 ? 17.764 10.560 49.545 1.00 22.38 358 ASP D O 1
ATOM 2238 N N . TYR D 1 59 ? 15.976 11.264 48.367 1.00 21.20 359 TYR D N 1
ATOM 2239 C CA . TYR D 1 59 ? 16.731 11.500 47.136 1.00 22.38 359 TYR D CA 1
ATOM 2240 C C . TYR D 1 59 ? 17.217 12.932 46.963 1.00 23.09 359 TYR D C 1
ATOM 2241 O O . TYR D 1 59 ? 17.771 13.270 45.917 1.00 23.54 359 TYR D O 1
ATOM 2250 N N . LYS D 1 60 ? 17.015 13.765 47.985 1.00 21.41 360 LYS D N 1
ATOM 2251 C CA . LYS D 1 60 ? 17.438 15.169 47.956 1.00 23.16 360 LYS D CA 1
ATOM 2252 C C . LYS D 1 60 ? 16.886 15.954 46.760 1.00 24.04 360 LYS D C 1
ATOM 2253 O O . LYS D 1 60 ? 17.582 16.780 46.171 1.00 24.63 360 LYS D O 1
ATOM 2259 N N . ILE D 1 61 ? 15.641 15.666 46.393 1.00 24.21 361 ILE D N 1
ATOM 2260 C CA . ILE D 1 61 ? 14.970 16.346 45.289 1.00 25.60 361 ILE D CA 1
ATOM 2261 C C . ILE D 1 61 ? 14.502 17.704 45.808 1.00 29.21 361 ILE D C 1
ATOM 2262 O O . ILE D 1 61 ? 13.979 17.792 46.920 1.00 32.94 361 ILE D O 1
ATOM 2267 N N . LEU D 1 62 ? 14.715 18.757 45.023 1.00 29.87 362 LEU D N 1
ATOM 2268 C CA . LEU D 1 62 ? 14.297 20.103 45.425 1.00 33.21 362 LEU D CA 1
ATOM 2269 C C . LEU D 1 62 ? 13.327 20.698 44.406 1.00 31.23 362 LEU D C 1
ATOM 2270 O O . LEU D 1 62 ? 13.043 20.083 43.381 1.00 28.26 362 LEU D O 1
ATOM 2275 N N . GLY D 1 63 ? 12.805 21.884 44.703 1.00 30.67 363 GLY D N 1
ATOM 2276 C CA . GLY D 1 63 ? 11.902 22.535 43.772 1.00 31.94 363 GLY D CA 1
ATOM 2277 C C . GLY D 1 63 ? 12.696 22.845 42.517 1.00 34.05 363 GLY D C 1
ATOM 2278 O O . GLY D 1 63 ? 13.815 23.352 42.608 1.00 35.29 363 GLY D O 1
ATOM 2279 N N . GLY D 1 64 ? 12.150 22.502 41.352 1.00 33.73 364 GLY D N 1
ATOM 2280 C CA . GLY D 1 64 ? 12.855 22.750 40.104 1.00 33.55 364 GLY D CA 1
ATOM 2281 C C . GLY D 1 64 ? 13.654 21.559 39.584 1.00 34.24 364 GLY D C 1
ATOM 2282 O O . GLY D 1 64 ? 14.201 21.611 38.478 1.00 34.68 364 GLY D O 1
ATOM 2283 N N . SER D 1 65 ? 13.747 20.497 40.385 1.00 31.99 365 SER D N 1
ATOM 2284 C CA . SER D 1 65 ? 14.466 19.286 39.985 1.00 29.73 365 SER D CA 1
ATOM 2285 C C . SER D 1 65 ? 13.744 18.621 38.817 1.00 28.44 365 SER D C 1
ATOM 2286 O O . SER D 1 65 ? 12.519 18.712 38.689 1.00 26.68 365 SER D O 1
ATOM 2289 N N . VAL D 1 66 ? 14.515 17.952 37.969 1.00 27.24 366 VAL D N 1
ATOM 2290 C CA . VAL D 1 66 ? 13.970 17.251 36.821 1.00 24.91 366 VAL D CA 1
ATOM 2291 C C . VAL D 1 66 ? 14.065 15.742 37.015 1.00 21.33 366 VAL D C 1
ATOM 2292 O O . VAL D 1 66 ? 15.136 15.206 37.299 1.00 23.07 366 VAL D O 1
ATOM 2296 N N . LEU D 1 67 ? 12.922 15.074 36.919 1.00 19.62 367 LEU D N 1
ATOM 2297 C CA . LEU D 1 67 ? 12.864 13.627 37.046 1.00 19.06 367 LEU D CA 1
ATOM 2298 C C . LEU D 1 67 ? 12.559 13.081 35.661 1.00 20.10 367 LEU D C 1
ATOM 2299 O O . LEU D 1 67 ? 11.686 13.600 34.960 1.00 21.34 367 LEU D O 1
ATOM 2304 N N . HIS D 1 68 ? 13.297 12.059 35.252 1.00 18.70 368 HIS D N 1
ATOM 2305 C CA . HIS D 1 68 ? 13.063 11.449 33.955 1.00 17.71 368 HIS D CA 1
ATOM 2306 C C . HIS D 1 68 ? 12.164 10.246 34.135 1.00 15.95 368 HIS D C 1
ATOM 2307 O O . HIS D 1 68 ? 12.377 9.429 35.026 1.00 14.88 368 HIS D O 1
ATOM 2314 N N . LEU D 1 69 ? 11.125 10.178 33.315 1.00 14.12 369 LEU D N 1
ATOM 2315 C CA . LEU D 1 69 ? 10.184 9.077 33.359 1.00 13.30 369 LEU D CA 1
ATOM 2316 C C . LEU D 1 69 ? 10.373 8.203 32.129 1.00 13.73 369 LEU D C 1
ATOM 2317 O O . LEU D 1 69 ? 10.359 8.696 31.002 1.00 13.80 369 LEU D O 1
ATOM 2322 N N . VAL D 1 70 ? 10.614 6.921 32.360 1.00 13.42 370 VAL D N 1
ATOM 2323 C CA . VAL D 1 70 ? 10.748 5.956 31.274 1.00 13.95 370 VAL D CA 1
ATOM 2324 C C . VAL D 1 70 ? 9.886 4.752 31.626 1.00 14.44 370 VAL D C 1
ATOM 2325 O O . VAL D 1 70 ? 9.592 4.506 32.801 1.00 13.07 370 VAL D O 1
ATOM 2329 N N . LEU D 1 71 ? 9.420 4.045 30.603 1.00 13.63 371 LEU D N 1
ATOM 2330 C CA . LEU D 1 71 ? 8.600 2.866 30.820 1.00 15.09 371 LEU D CA 1
ATOM 2331 C C . LEU D 1 71 ? 9.411 1.747 31.443 1.00 16.00 371 LEU D C 1
ATOM 2332 O O . LEU D 1 71 ? 10.595 1.591 31.161 1.00 17.01 371 LEU D O 1
ATOM 2337 N N . ALA D 1 72 ? 8.767 1.003 32.333 1.00 17.85 372 ALA D N 1
ATOM 2338 C CA . ALA D 1 72 ? 9.376 -0.138 33.006 1.00 22.02 372 ALA D CA 1
ATOM 2339 C C . ALA D 1 72 ? 8.192 -1.067 33.215 1.00 24.03 372 ALA D C 1
ATOM 2340 O O . ALA D 1 72 ? 7.574 -1.078 34.282 1.00 24.28 372 ALA D O 1
ATOM 2342 N N . LEU D 1 73 ? 7.852 -1.794 32.154 1.00 23.18 373 LEU D N 1
ATOM 2343 C CA . LEU D 1 73 ? 6.716 -2.711 32.138 1.00 26.94 373 LEU D CA 1
ATOM 2344 C C . LEU D 1 73 ? 6.741 -3.821 33.187 1.00 29.26 373 LEU D C 1
ATOM 2345 O O . LEU D 1 73 ? 7.788 -4.477 33.349 1.00 32.05 373 LEU D O 1
#

CATH classification: 3.10.20.90

Radius of gyration: 19.83 Å; Cα contacts (8 Å, |Δi|>4): 651; chains: 4; bounding box: 46×35×47 Å